Protein AF-V2XQ24-F1 (afdb_monomer_lite)

Sequence (365 aa):
MKKTIRLRRRIQVLLPAVTLMFASIQITPVNAGTRTDRYSTEKSGLKCLIADQATEYVELKDGKIDKAYLYRAIYPRLIMDGKSIDDVRLADDFDEDGLTLAEEYEYDTNPFSKDSDEDGLSDRDEVSSYKTSPIKWDTDEDEMGDGTEIKSGLNPLNKDTDGNGITDNLEKITQILTFEEGYSDQLKDVDNLPIVKLRGVGDFSEKLSIEKITYDATILSINSLVGTAYDFICKDDSKFEQGELSFKIGGKLLKNNKLKDLVIAHFDKNGNILKLLKTAHNKTENTLTAKIRHFGIYMPVNSVKYLRSIFPEYKSIVIKKRKAGALSSLNQIWAKDVHTVIDLTKTLGTVLILPIIVVKIGTAH

Radius of gyration: 32.74 Å; chains: 1; bounding box: 85×64×104 Å

Organism: NCBI:txid592026

pLDDT: mean 71.8, std 26.7, range [22.88, 98.12]

Structure (mmCIF, N/CA/C/O backbone):
data_AF-V2XQ24-F1
#
_entry.id   AF-V2XQ24-F1
#
loop_
_atom_site.group_PDB
_atom_site.id
_atom_site.type_symbol
_atom_site.label_atom_id
_atom_site.label_alt_id
_atom_site.label_comp_id
_atom_site.label_asym_id
_atom_site.label_entity_id
_atom_site.label_seq_id
_atom_site.pdbx_PDB_ins_code
_atom_site.Cartn_x
_atom_site.Cartn_y
_atom_site.Cartn_z
_atom_site.occupancy
_atom_site.B_iso_or_equiv
_atom_site.auth_seq_id
_atom_site.auth_comp_id
_atom_site.auth_asym_id
_atom_site.auth_atom_id
_atom_site.pdbx_PDB_model_num
ATOM 1 N N . MET A 1 1 ? -53.326 10.491 -27.823 1.00 33.41 1 MET A N 1
ATOM 2 C CA . MET A 1 1 ? -52.955 11.055 -29.148 1.00 33.41 1 MET A CA 1
ATOM 3 C C . MET A 1 1 ? -52.652 12.549 -29.017 1.00 33.41 1 MET A C 1
ATOM 5 O O . MET A 1 1 ? -53.177 13.183 -28.118 1.00 33.41 1 MET A O 1
ATOM 9 N N . LYS A 1 2 ? -51.790 13.065 -29.904 1.00 35.34 2 LYS A N 1
ATOM 10 C CA . LYS A 1 2 ? -51.201 14.422 -30.006 1.00 35.34 2 LYS A CA 1
ATOM 11 C C . LYS A 1 2 ? -52.087 15.640 -29.648 1.00 35.34 2 LYS A C 1
ATOM 13 O O . LYS A 1 2 ? -53.213 15.725 -30.130 1.00 35.34 2 LYS A O 1
ATOM 18 N N . LYS A 1 3 ? -51.467 16.634 -28.982 1.00 28.84 3 LYS A N 1
ATOM 19 C CA . LYS A 1 3 ? -51.499 18.114 -29.202 1.00 28.84 3 LYS A CA 1
ATOM 20 C C . LYS A 1 3 ? -50.728 18.754 -28.027 1.00 28.84 3 LYS A C 1
ATOM 22 O O . LYS A 1 3 ? -51.212 18.706 -26.910 1.00 28.84 3 LYS A O 1
ATOM 27 N N . THR A 1 4 ? -49.469 19.186 -28.122 1.00 31.50 4 THR A N 1
ATOM 28 C CA . THR A 1 4 ? -48.870 20.224 -28.989 1.00 31.50 4 THR A CA 1
ATOM 29 C C . THR A 1 4 ? -49.511 21.605 -28.812 1.00 31.50 4 THR A C 1
ATOM 31 O O . THR A 1 4 ? -50.501 21.914 -29.469 1.00 31.50 4 THR A O 1
ATOM 34 N N . ILE A 1 5 ? -48.877 22.457 -28.000 1.00 29.88 5 ILE A N 1
ATOM 35 C CA . ILE A 1 5 ? -49.001 23.924 -28.046 1.00 29.88 5 ILE A CA 1
ATOM 36 C C . ILE A 1 5 ? -47.590 24.505 -28.246 1.00 29.88 5 ILE A C 1
ATOM 38 O O . ILE A 1 5 ? -46.598 23.910 -27.829 1.00 29.88 5 ILE A O 1
ATOM 42 N N . ARG A 1 6 ? -47.499 25.615 -28.985 1.00 28.91 6 ARG A N 1
ATOM 43 C CA . ARG A 1 6 ? -46.279 26.166 -29.599 1.00 28.91 6 ARG A CA 1
ATOM 44 C C . ARG A 1 6 ? -46.118 27.654 -29.244 1.00 28.91 6 ARG A C 1
ATOM 46 O O . ARG A 1 6 ? -47.113 28.364 -29.225 1.00 28.91 6 ARG A O 1
ATOM 53 N N . LEU A 1 7 ? -44.858 28.109 -29.188 1.00 27.77 7 LEU A N 1
ATOM 54 C CA . LEU A 1 7 ? -44.371 29.492 -29.405 1.00 27.77 7 LEU A CA 1
ATOM 55 C C . LEU A 1 7 ? -44.850 30.634 -28.472 1.00 27.77 7 LEU A C 1
ATOM 57 O O . LEU A 1 7 ? -46.006 31.038 -28.521 1.00 27.77 7 LEU A O 1
ATOM 61 N N . ARG A 1 8 ? -43.893 31.360 -27.864 1.00 28.84 8 ARG A N 1
ATOM 62 C CA . ARG A 1 8 ? -43.303 32.676 -28.272 1.00 28.84 8 ARG A CA 1
ATOM 63 C C . ARG A 1 8 ? -42.419 33.198 -27.108 1.00 28.84 8 ARG A C 1
ATOM 65 O O . ARG A 1 8 ? -42.692 32.824 -25.983 1.00 28.84 8 ARG A O 1
ATOM 72 N N . ARG A 1 9 ? -41.443 34.114 -27.198 1.00 30.62 9 ARG A N 1
ATOM 73 C CA . ARG A 1 9 ? -40.550 34.751 -28.205 1.00 30.62 9 ARG A CA 1
ATOM 74 C C . ARG A 1 9 ? -39.876 35.949 -27.474 1.00 30.62 9 ARG A C 1
ATOM 76 O O . ARG A 1 9 ? -40.507 36.470 -26.560 1.00 30.62 9 ARG A O 1
ATOM 83 N N . ARG A 1 10 ? -38.730 36.456 -27.990 1.00 30.58 10 ARG A N 1
ATOM 84 C CA . ARG A 1 10 ? -37.800 37.502 -27.444 1.00 30.58 10 ARG A CA 1
ATOM 85 C C . ARG A 1 10 ? -36.786 36.954 -26.396 1.00 30.58 10 ARG A C 1
ATOM 87 O O . ARG A 1 10 ? -37.020 35.866 -25.894 1.00 30.58 10 ARG A O 1
ATOM 94 N N . ILE A 1 11 ? -35.643 37.605 -26.083 1.00 27.73 11 ILE A N 1
ATOM 95 C CA . ILE A 1 11 ? -35.162 38.941 -26.527 1.00 27.73 11 ILE A CA 1
ATOM 96 C C . ILE A 1 11 ? -33.758 39.004 -27.206 1.00 27.73 11 ILE A C 1
ATOM 98 O O . ILE A 1 11 ? -33.713 38.851 -28.424 1.00 27.73 11 ILE A O 1
ATOM 102 N N . GLN A 1 12 ? -32.672 39.315 -26.480 1.00 28.42 12 GLN A N 1
ATOM 103 C CA . GLN A 1 12 ? -31.324 39.809 -26.885 1.00 28.42 12 GLN A CA 1
ATOM 104 C C . GLN A 1 12 ? -30.315 39.465 -25.737 1.00 28.42 12 GLN A C 1
ATOM 106 O O . GLN A 1 12 ? -30.787 39.172 -24.642 1.00 28.42 12 GLN A O 1
ATOM 111 N N . VAL A 1 13 ? -28.972 39.435 -25.863 1.00 28.22 13 VAL A N 1
ATOM 112 C CA . VAL A 1 13 ? -28.021 40.536 -26.187 1.00 28.22 13 VAL A CA 1
ATOM 113 C C . VAL A 1 13 ? -26.592 39.993 -26.501 1.00 28.22 13 VAL A C 1
ATOM 115 O O . VAL A 1 13 ? -26.148 39.065 -25.842 1.00 28.22 13 VAL A O 1
ATOM 118 N N . LEU A 1 14 ? -25.906 40.626 -27.474 1.00 26.86 14 LEU A N 1
ATOM 119 C CA . LEU A 1 14 ? -24.456 40.676 -27.829 1.00 26.86 14 LEU A CA 1
ATOM 120 C C . LEU A 1 14 ? -23.499 39.456 -27.669 1.00 26.86 14 LEU A C 1
ATOM 122 O O . LEU A 1 14 ? -23.144 39.060 -26.565 1.00 26.86 14 LEU A O 1
ATOM 126 N N . LEU A 1 15 ? -22.849 39.097 -28.790 1.00 27.09 15 LEU A N 1
ATOM 127 C CA . LEU A 1 15 ? -21.400 38.816 -28.880 1.00 27.09 15 LEU A CA 1
ATOM 128 C C . LEU A 1 15 ? -20.800 39.649 -30.040 1.00 27.09 15 LEU A C 1
ATOM 130 O O . LEU A 1 15 ? -21.491 39.827 -31.048 1.00 27.09 15 LEU A O 1
ATOM 134 N N . PRO A 1 16 ? -19.551 40.147 -29.947 1.00 32.53 16 PRO A N 1
ATOM 135 C CA . PRO A 1 16 ? -18.855 40.780 -31.066 1.00 32.53 16 PRO A CA 1
ATOM 136 C C . PRO A 1 16 ? -18.162 39.744 -31.967 1.00 32.53 16 PRO A C 1
ATOM 138 O O . PRO A 1 16 ? -17.664 38.724 -31.495 1.00 32.53 16 PRO A O 1
ATOM 141 N N . ALA A 1 17 ? -18.096 40.032 -33.266 1.00 30.69 17 ALA A N 1
ATOM 142 C CA . ALA A 1 17 ? -17.346 39.243 -34.240 1.00 30.69 17 ALA A CA 1
ATOM 143 C C . ALA A 1 17 ? -15.936 39.816 -34.453 1.00 30.69 17 ALA A C 1
ATOM 145 O O . ALA A 1 17 ? -15.768 41.035 -34.480 1.00 30.69 17 ALA A O 1
ATOM 146 N N . VAL A 1 18 ? -14.952 38.946 -34.707 1.00 27.53 18 VAL A N 1
ATOM 147 C CA . VAL A 1 18 ? -13.692 39.313 -35.372 1.00 27.53 18 VAL A CA 1
ATOM 148 C C . VAL A 1 18 ? -13.414 38.299 -36.480 1.00 27.53 18 VAL A C 1
ATOM 150 O O . VAL A 1 18 ? -13.511 37.089 -36.282 1.00 27.53 18 VAL A O 1
ATOM 153 N N . THR A 1 19 ? -13.130 38.817 -37.669 1.00 28.84 19 THR A N 1
ATOM 154 C CA . THR A 1 19 ? -13.053 38.075 -38.930 1.00 28.84 19 THR A CA 1
ATOM 155 C C . THR A 1 19 ? -11.681 37.424 -39.118 1.00 28.84 19 THR A C 1
ATOM 157 O O . THR A 1 19 ? -10.670 38.123 -39.097 1.00 28.84 19 THR A O 1
ATOM 160 N N . LEU A 1 20 ? -11.629 36.117 -39.396 1.00 28.12 20 LEU A N 1
ATOM 161 C CA . LEU A 1 20 ? -10.420 35.469 -39.919 1.00 28.12 20 LEU A CA 1
ATOM 162 C C . LEU A 1 20 ? -10.338 35.658 -41.441 1.00 28.12 20 LEU A C 1
ATOM 164 O O . LEU A 1 20 ? -11.182 35.148 -42.178 1.00 28.12 20 LEU A O 1
ATOM 168 N N . MET A 1 21 ? -9.304 36.357 -41.916 1.00 28.97 21 MET A N 1
ATOM 169 C CA . MET A 1 21 ? -8.887 36.274 -43.318 1.00 28.97 21 MET A CA 1
ATOM 170 C C . MET A 1 21 ? -7.984 35.054 -43.513 1.00 28.97 21 MET A C 1
ATOM 172 O O . MET A 1 21 ? -6.980 34.908 -42.819 1.00 28.97 21 MET A O 1
ATOM 176 N N . PHE A 1 22 ? -8.298 34.223 -44.505 1.00 28.06 22 PHE A N 1
ATOM 177 C CA . PHE A 1 22 ? -7.354 33.243 -45.034 1.00 28.06 22 PHE A CA 1
ATOM 178 C C . PHE A 1 22 ? -6.430 33.932 -46.044 1.00 28.06 22 PHE A C 1
ATOM 180 O O . PHE A 1 22 ? -6.897 34.427 -47.068 1.00 28.06 22 PHE A O 1
ATOM 187 N N . ALA A 1 23 ? -5.126 33.939 -45.768 1.00 28.33 23 ALA A N 1
ATOM 188 C CA . ALA A 1 23 ? -4.100 34.328 -46.729 1.00 28.33 23 ALA A CA 1
ATOM 189 C C . ALA A 1 23 ? -3.403 33.067 -47.258 1.00 28.33 23 ALA A C 1
ATOM 191 O O . ALA A 1 23 ? -2.691 32.384 -46.523 1.00 28.33 23 ALA A O 1
ATOM 192 N N . SER A 1 24 ? -3.622 32.750 -48.533 1.00 30.62 24 SER A N 1
ATOM 193 C CA . SER A 1 24 ? -2.950 31.643 -49.216 1.00 30.62 24 SER A CA 1
ATOM 194 C C . SER A 1 24 ? -1.477 31.982 -49.450 1.00 30.62 24 SER A C 1
ATOM 196 O O . SER A 1 24 ? -1.176 32.946 -50.152 1.00 30.62 24 SER A O 1
ATOM 198 N N . ILE A 1 25 ? -0.559 31.178 -48.912 1.00 28.88 25 ILE A N 1
ATOM 199 C CA . ILE A 1 25 ? 0.881 31.311 -49.170 1.00 28.88 25 ILE A CA 1
ATOM 200 C C . ILE A 1 25 ? 1.275 30.303 -50.252 1.00 28.88 25 ILE A C 1
ATOM 202 O O . ILE A 1 25 ? 1.184 29.094 -50.045 1.00 28.88 25 ILE A O 1
ATOM 206 N N . GLN A 1 26 ? 1.717 30.799 -51.410 1.00 28.19 26 GLN A N 1
ATOM 207 C CA . GLN A 1 26 ? 2.434 29.980 -52.386 1.00 28.19 26 GLN A CA 1
ATOM 208 C C . GLN A 1 26 ? 3.902 29.862 -51.971 1.00 28.19 26 GLN A C 1
ATOM 210 O O . GLN A 1 26 ? 4.532 30.859 -51.624 1.00 28.19 26 GLN A O 1
ATOM 215 N N . ILE A 1 27 ? 4.443 28.647 -52.032 1.00 29.22 27 ILE A N 1
ATOM 216 C CA . ILE A 1 27 ? 5.855 28.369 -51.765 1.00 29.22 27 ILE A CA 1
ATOM 217 C C . ILE A 1 27 ? 6.600 28.362 -53.102 1.00 29.22 27 ILE A C 1
ATOM 219 O O . ILE A 1 27 ? 6.272 27.575 -53.989 1.00 29.22 27 ILE A O 1
ATOM 223 N N . THR A 1 28 ? 7.624 29.203 -53.232 1.00 27.47 28 THR A N 1
ATOM 224 C CA . THR A 1 28 ? 8.658 29.078 -54.268 1.00 27.47 28 THR A CA 1
ATOM 225 C C . THR A 1 28 ? 9.963 28.593 -53.626 1.00 27.47 28 THR A C 1
ATOM 227 O O . THR A 1 28 ? 10.294 29.027 -52.522 1.00 27.47 28 THR A O 1
ATOM 230 N N . PRO A 1 29 ? 10.719 27.686 -54.271 1.00 28.77 29 PRO A N 1
ATOM 231 C CA . PRO A 1 29 ? 11.995 27.223 -53.741 1.00 28.77 29 PRO A CA 1
ATOM 232 C C . PRO A 1 29 ? 13.095 28.261 -54.002 1.00 28.77 29 PRO A C 1
ATOM 234 O O . PRO A 1 29 ? 13.168 28.838 -55.089 1.00 28.77 29 PRO A O 1
ATOM 237 N N . VAL A 1 30 ? 13.983 28.464 -53.027 1.00 28.80 30 VAL A N 1
ATOM 238 C CA . VAL A 1 30 ? 15.192 29.290 -53.175 1.00 28.80 30 VAL A CA 1
ATOM 239 C C . VAL A 1 30 ? 16.427 28.410 -52.986 1.00 28.80 30 VAL A C 1
ATOM 241 O O . VAL A 1 30 ? 16.486 27.590 -52.074 1.00 28.80 30 VAL A O 1
ATOM 244 N N . ASN A 1 31 ? 17.389 28.563 -53.898 1.00 28.66 31 ASN A N 1
ATOM 245 C CA . ASN A 1 31 ? 18.586 27.729 -54.012 1.00 28.66 31 ASN A CA 1
ATOM 246 C C . ASN A 1 31 ? 19.615 27.949 -52.888 1.00 28.66 31 ASN A C 1
ATOM 248 O O . ASN A 1 31 ? 19.638 28.981 -52.220 1.00 28.66 31 ASN A O 1
ATOM 252 N N . ALA A 1 32 ? 20.517 26.973 -52.750 1.00 37.91 32 ALA A N 1
ATOM 253 C CA . ALA A 1 32 ? 21.618 26.958 -51.789 1.00 37.91 32 ALA A CA 1
ATOM 254 C C . ALA A 1 32 ? 22.632 28.112 -51.959 1.00 37.91 32 ALA A C 1
ATOM 256 O O . ALA A 1 32 ? 22.964 28.499 -53.081 1.00 37.91 32 ALA A O 1
ATOM 257 N N . GLY A 1 33 ? 23.204 28.587 -50.841 1.00 25.38 33 GLY A N 1
ATOM 258 C CA . GLY A 1 33 ? 24.292 29.575 -50.846 1.00 25.38 33 GLY A CA 1
ATOM 259 C C . GLY A 1 33 ? 24.849 29.964 -49.463 1.00 25.38 33 GLY A C 1
ATOM 260 O O . GLY A 1 33 ? 24.256 30.765 -48.756 1.00 25.38 33 GLY A O 1
ATOM 261 N N . THR A 1 34 ? 26.032 29.433 -49.129 1.00 27.55 34 THR A N 1
ATOM 262 C CA . THR A 1 34 ? 27.092 30.021 -48.265 1.00 27.55 34 THR A CA 1
ATOM 263 C C . THR A 1 34 ? 26.763 30.687 -46.907 1.00 27.55 34 THR A C 1
ATOM 265 O O . THR A 1 34 ? 26.443 31.869 -46.835 1.00 27.55 34 THR A O 1
ATOM 268 N N . ARG A 1 35 ? 27.076 29.953 -45.825 1.00 32.62 35 ARG A N 1
ATOM 269 C CA . ARG A 1 35 ? 27.825 30.349 -44.599 1.00 32.62 35 ARG A CA 1
ATOM 270 C C . ARG A 1 35 ? 27.947 31.850 -44.238 1.00 32.62 35 ARG A C 1
ATOM 272 O O . ARG A 1 35 ? 28.678 32.586 -44.893 1.00 32.62 35 ARG A O 1
ATOM 279 N N . THR A 1 36 ? 27.450 32.236 -43.057 1.00 25.06 36 THR A N 1
ATOM 280 C CA . THR A 1 36 ? 28.181 33.066 -42.061 1.00 25.06 36 THR A CA 1
ATOM 281 C C . THR A 1 36 ? 27.463 33.062 -40.710 1.00 25.06 36 THR A C 1
ATOM 283 O O . THR A 1 36 ? 26.236 33.076 -40.658 1.00 25.06 36 THR A O 1
ATOM 286 N N . ASP A 1 37 ? 28.228 33.058 -39.618 1.00 34.84 37 ASP A N 1
ATOM 287 C CA . ASP A 1 37 ? 27.707 33.037 -38.250 1.00 34.84 37 ASP A CA 1
ATOM 288 C C . ASP A 1 37 ? 26.970 34.329 -37.864 1.00 34.84 37 ASP A C 1
ATOM 290 O O . ASP A 1 37 ? 27.402 35.439 -38.196 1.00 34.84 37 ASP A O 1
ATOM 294 N N . ARG A 1 38 ? 25.905 34.194 -37.064 1.00 25.22 38 ARG A N 1
ATOM 295 C CA . ARG A 1 38 ? 25.471 35.246 -36.135 1.00 25.22 38 ARG A CA 1
ATOM 296 C C . ARG A 1 38 ? 24.582 34.680 -35.027 1.00 25.22 38 ARG A C 1
ATOM 298 O O . ARG A 1 38 ? 23.448 34.285 -35.276 1.00 25.22 38 ARG A O 1
ATOM 305 N N . TYR A 1 39 ? 25.082 34.712 -33.793 1.00 31.05 39 TYR A N 1
ATOM 306 C CA . TYR A 1 39 ? 24.234 34.597 -32.609 1.00 31.05 39 TYR A CA 1
ATOM 307 C C . TYR A 1 39 ? 23.254 35.779 -32.578 1.00 31.05 39 TYR A C 1
ATOM 309 O O . TYR A 1 39 ? 23.673 36.934 -32.662 1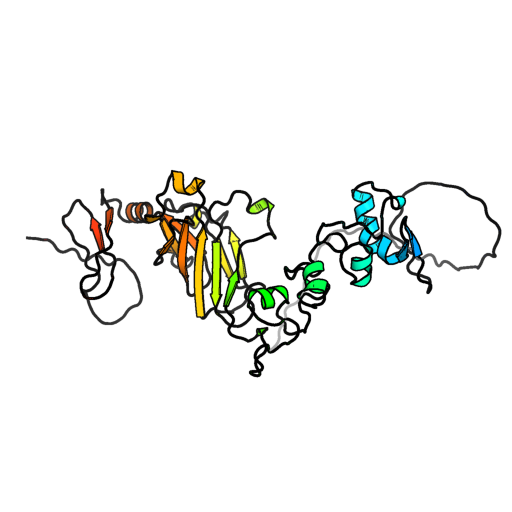.00 31.05 39 TYR A O 1
ATOM 317 N N . SER A 1 40 ? 21.961 35.492 -32.434 1.00 25.56 40 SER A N 1
ATOM 318 C CA . SER A 1 40 ? 20.936 36.480 -32.094 1.00 25.56 40 SER A CA 1
ATOM 319 C C . SER A 1 40 ? 19.864 35.812 -31.245 1.00 25.56 40 SER A C 1
ATOM 321 O O . SER A 1 40 ? 19.249 34.830 -31.652 1.00 25.56 40 SER A O 1
ATOM 323 N N . THR A 1 41 ? 19.660 36.349 -30.052 1.00 30.80 41 THR A N 1
ATOM 324 C CA . THR A 1 41 ? 18.664 35.915 -29.073 1.00 30.80 41 THR A CA 1
ATOM 325 C C . THR A 1 41 ? 17.236 36.250 -29.516 1.00 30.80 41 THR A C 1
ATOM 327 O O . THR A 1 41 ? 17.021 37.329 -30.059 1.00 30.80 41 THR A O 1
ATOM 330 N N 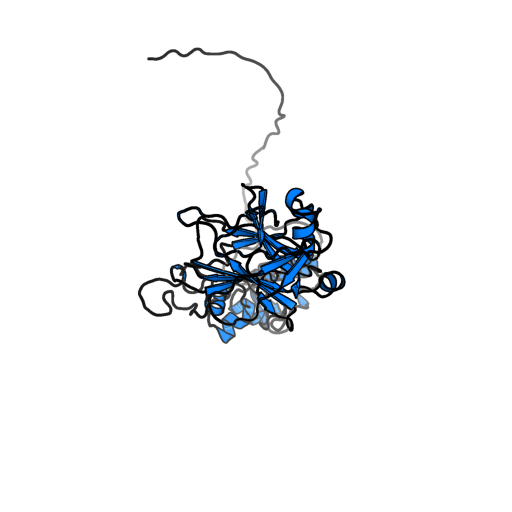. GLU A 1 42 ? 16.268 35.371 -29.217 1.00 28.56 42 GLU A N 1
ATOM 331 C CA . GLU A 1 42 ? 15.074 35.635 -28.374 1.00 28.56 42 GLU A CA 1
ATOM 332 C C . GLU A 1 42 ? 13.840 34.760 -28.711 1.00 28.56 42 GLU A C 1
ATOM 334 O O . GLU A 1 42 ? 13.284 34.789 -29.804 1.00 28.56 42 GLU A O 1
ATOM 339 N N . LYS A 1 43 ? 13.371 34.030 -27.688 1.00 34.09 43 LYS A N 1
ATOM 340 C CA . LYS A 1 43 ? 11.970 33.664 -27.375 1.00 34.09 43 LYS A CA 1
ATOM 341 C C . LYS A 1 43 ? 10.953 33.486 -28.525 1.00 34.09 43 LYS A C 1
ATOM 343 O O . LYS A 1 43 ? 10.040 34.287 -28.701 1.00 34.09 43 LYS A O 1
ATOM 348 N N . SER A 1 44 ? 10.953 32.301 -29.124 1.00 30.56 44 SER A N 1
ATOM 349 C CA . SER A 1 44 ? 9.753 31.458 -29.319 1.00 30.56 44 SER A CA 1
ATOM 350 C C . SER A 1 44 ? 10.256 30.044 -29.649 1.00 30.56 44 SER A C 1
ATOM 352 O O . SER A 1 44 ? 11.256 29.898 -30.331 1.00 30.56 44 SER A O 1
ATOM 354 N N . GLY A 1 45 ? 9.726 28.941 -29.137 1.00 27.80 45 GLY A N 1
ATOM 355 C CA . GLY A 1 45 ? 8.341 28.670 -28.789 1.00 27.80 45 GLY A CA 1
ATOM 356 C C . GLY A 1 45 ? 7.932 27.365 -29.473 1.00 27.80 45 GLY A C 1
ATOM 357 O O . GLY A 1 45 ? 7.133 27.393 -30.402 1.00 27.80 45 GLY A O 1
ATOM 358 N N . LEU A 1 46 ? 8.508 26.242 -29.021 1.00 34.06 46 LEU A N 1
ATOM 359 C CA . LEU A 1 46 ? 7.921 24.896 -29.134 1.00 34.06 46 LEU A CA 1
ATOM 360 C C . LEU A 1 46 ? 7.489 24.432 -30.545 1.00 34.06 46 LEU A C 1
ATOM 362 O O . LEU A 1 46 ? 6.504 23.708 -30.686 1.00 34.06 46 LEU A O 1
ATOM 366 N N . LYS A 1 47 ? 8.216 24.820 -31.605 1.00 32.41 47 LYS A N 1
ATOM 367 C CA . LYS A 1 47 ? 7.871 24.423 -32.978 1.00 32.41 47 LYS A CA 1
ATOM 368 C C . LYS A 1 47 ? 9.031 23.826 -33.776 1.00 32.41 47 LYS A C 1
ATOM 370 O O . LYS A 1 47 ? 9.897 24.541 -34.260 1.00 32.41 47 LYS A O 1
ATOM 375 N N . CYS A 1 48 ? 8.882 22.523 -34.019 1.00 33.16 48 CYS A N 1
ATOM 376 C CA . CYS A 1 48 ? 9.415 21.768 -35.152 1.00 33.16 48 CYS A CA 1
ATOM 377 C C . CYS A 1 48 ? 10.935 21.542 -35.214 1.00 33.16 48 CYS A C 1
ATOM 379 O O . CYS A 1 48 ? 11.653 22.314 -35.837 1.00 33.16 48 CYS A O 1
ATOM 381 N N . LEU A 1 49 ? 11.361 20.369 -34.732 1.00 38.31 49 LEU A N 1
ATOM 382 C CA . LEU A 1 49 ? 12.348 19.513 -35.411 1.00 38.31 49 LEU A CA 1
ATOM 383 C C . LEU A 1 49 ? 12.030 18.021 -35.144 1.00 38.31 49 LEU A C 1
ATOM 385 O O . LEU A 1 49 ? 12.859 17.258 -34.670 1.00 38.31 49 LEU A O 1
ATOM 389 N N . ILE A 1 50 ? 10.797 17.603 -35.461 1.00 43.00 50 ILE A N 1
ATOM 390 C CA . ILE A 1 50 ? 10.483 16.191 -35.756 1.00 43.00 50 ILE A CA 1
ATOM 391 C C . ILE A 1 50 ? 10.321 16.105 -37.275 1.00 43.00 50 ILE A C 1
ATOM 393 O O . ILE A 1 50 ? 9.199 16.164 -37.777 1.00 43.00 50 ILE A O 1
ATOM 397 N N . ALA A 1 51 ? 11.445 16.098 -37.999 1.00 37.78 51 ALA A N 1
ATOM 398 C CA . ALA A 1 51 ? 11.502 15.880 -39.448 1.00 37.78 51 ALA A CA 1
ATOM 399 C C . ALA A 1 51 ? 12.953 15.748 -39.962 1.00 37.78 51 ALA A C 1
ATOM 401 O O . ALA A 1 51 ? 13.433 16.646 -40.647 1.00 37.78 51 ALA A O 1
ATOM 402 N N . ASP A 1 52 ? 13.625 14.627 -39.684 1.00 39.31 52 ASP A N 1
ATOM 403 C CA . ASP A 1 52 ? 14.324 13.874 -40.742 1.00 39.31 52 ASP A CA 1
ATOM 404 C C . ASP A 1 52 ? 14.542 12.411 -40.307 1.00 39.31 52 ASP A C 1
ATOM 406 O O . ASP A 1 52 ? 14.544 12.115 -39.113 1.00 39.31 52 ASP A O 1
ATOM 410 N N . GLN A 1 53 ? 14.699 11.478 -41.252 1.00 42.75 53 GLN A N 1
ATOM 411 C CA . GLN A 1 53 ? 14.872 10.040 -40.966 1.00 42.75 53 GLN A CA 1
ATOM 412 C C . GLN A 1 53 ? 16.335 9.638 -40.711 1.00 42.75 53 GLN A C 1
ATOM 414 O O . GLN A 1 53 ? 16.792 8.577 -41.138 1.00 42.75 53 GLN A O 1
ATOM 419 N N . ALA A 1 54 ? 17.067 10.483 -39.990 1.00 48.84 54 ALA A N 1
ATOM 420 C CA . ALA A 1 54 ? 18.374 10.164 -39.438 1.00 48.84 54 ALA A CA 1
ATOM 421 C C . ALA A 1 54 ? 18.354 10.490 -37.945 1.00 48.84 54 ALA A C 1
ATOM 423 O O . ALA A 1 54 ? 18.070 11.624 -37.567 1.00 48.84 54 ALA A O 1
ATOM 424 N N . THR A 1 55 ? 18.658 9.498 -37.108 1.00 59.47 55 THR A N 1
ATOM 425 C CA . THR A 1 55 ? 18.857 9.677 -35.667 1.00 59.47 55 THR A CA 1
ATOM 426 C C . THR A 1 55 ? 20.015 10.656 -35.466 1.00 59.47 55 THR A C 1
ATOM 428 O O . THR A 1 55 ? 21.179 10.306 -35.671 1.00 59.47 55 THR A O 1
ATOM 431 N N . GLU A 1 56 ? 19.711 11.919 -35.166 1.00 80.06 56 GLU A N 1
ATOM 432 C CA . GLU A 1 56 ? 20.736 12.905 -34.834 1.00 80.06 56 GLU A CA 1
ATOM 433 C C . GLU A 1 56 ? 21.232 12.625 -33.415 1.00 80.06 56 GLU A C 1
ATOM 435 O O . GLU A 1 56 ? 20.437 12.498 -32.491 1.00 80.06 56 GLU A O 1
ATOM 440 N N . TYR A 1 57 ? 22.547 12.564 -33.226 1.00 77.44 57 TYR A N 1
ATOM 441 C CA . TYR A 1 57 ? 23.151 12.320 -31.917 1.00 77.44 57 TYR A CA 1
ATOM 442 C C . TYR A 1 57 ? 23.778 13.592 -31.354 1.00 77.44 57 TYR A C 1
ATOM 444 O O . TYR A 1 57 ? 24.351 14.393 -32.097 1.00 77.44 57 TYR A O 1
ATOM 452 N N . VAL A 1 58 ? 23.734 13.738 -30.032 1.00 76.00 58 VAL A N 1
ATOM 453 C CA . VAL A 1 58 ? 24.530 14.726 -29.295 1.00 76.00 58 VAL A CA 1
ATOM 454 C C . VAL A 1 58 ? 25.741 14.019 -28.691 1.00 76.00 58 VAL A C 1
ATOM 456 O O . VAL A 1 58 ? 25.602 12.963 -28.075 1.00 76.00 58 VAL A O 1
ATOM 459 N N . GLU A 1 59 ? 26.933 14.583 -28.894 1.00 76.75 59 GLU A N 1
ATOM 460 C CA . GLU A 1 59 ? 28.154 14.137 -28.215 1.00 76.75 59 GLU A CA 1
ATOM 461 C C . GLU A 1 59 ? 28.190 14.729 -26.801 1.00 76.75 59 GLU A C 1
ATOM 463 O O . GLU A 1 59 ? 28.261 15.946 -26.632 1.00 76.75 59 GLU A O 1
ATOM 468 N N . LEU A 1 60 ? 2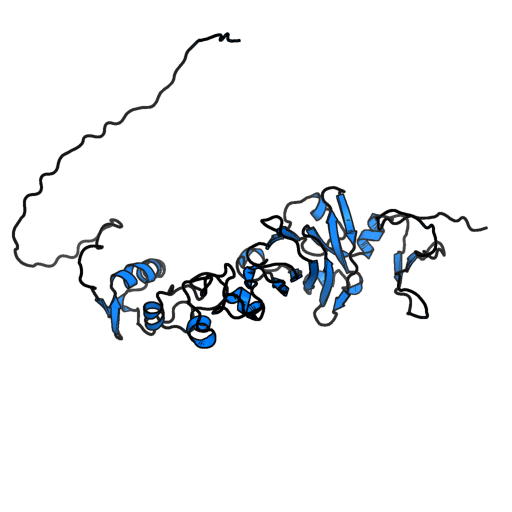8.128 13.852 -25.799 1.00 72.88 60 LEU A N 1
ATOM 469 C CA . LEU A 1 60 ? 28.359 14.163 -24.389 1.00 72.88 60 LEU A CA 1
ATOM 470 C C . LEU A 1 60 ? 29.824 13.861 -24.025 1.00 72.88 60 LEU A C 1
ATOM 472 O O . LEU A 1 60 ? 30.590 13.335 -24.837 1.00 72.88 60 LEU A O 1
ATOM 476 N N . LYS A 1 61 ? 30.237 14.189 -22.794 1.00 66.69 61 LYS A N 1
ATOM 477 C CA . LYS A 1 61 ? 31.634 14.044 -22.326 1.00 66.69 61 LYS A CA 1
ATOM 478 C C . LYS A 1 61 ? 32.175 12.603 -22.382 1.00 66.69 61 LYS A C 1
ATOM 480 O O . LYS A 1 61 ? 33.391 12.419 -22.389 1.00 66.69 61 LYS A O 1
ATOM 485 N N . ASP A 1 62 ? 31.292 11.610 -22.406 1.00 79.56 62 ASP A N 1
ATOM 486 C CA . ASP A 1 62 ? 31.571 10.179 -22.267 1.00 79.56 62 ASP A CA 1
ATOM 487 C C . ASP A 1 62 ? 30.862 9.283 -23.307 1.00 79.56 62 ASP A C 1
ATOM 489 O O . ASP A 1 62 ? 31.100 8.076 -23.332 1.00 79.56 62 ASP A O 1
ATOM 493 N N . GLY A 1 63 ? 30.072 9.844 -24.230 1.00 77.81 63 GLY A N 1
ATOM 494 C CA . GLY A 1 63 ? 29.489 9.078 -25.335 1.00 77.81 63 GLY A CA 1
ATOM 495 C C . GLY A 1 63 ? 28.495 9.857 -26.194 1.00 77.81 63 GLY A C 1
ATOM 496 O O . GLY A 1 63 ? 28.600 11.073 -26.343 1.00 77.81 63 GLY A O 1
ATOM 497 N N . LYS A 1 64 ? 27.549 9.143 -26.813 1.00 80.31 64 LYS A N 1
ATOM 498 C CA . LYS A 1 64 ? 26.524 9.718 -27.694 1.00 80.31 64 LYS A CA 1
ATOM 499 C C . LYS A 1 64 ? 25.139 9.290 -27.248 1.00 80.31 64 LYS A C 1
ATOM 501 O O . LYS A 1 64 ? 24.928 8.109 -27.005 1.00 80.31 64 LYS A O 1
ATOM 506 N N . ILE A 1 65 ? 24.210 10.237 -27.231 1.00 81.44 65 ILE A N 1
ATOM 507 C CA . ILE A 1 65 ? 22.794 9.994 -26.948 1.00 81.44 65 ILE A CA 1
ATOM 508 C C . ILE A 1 65 ? 21.940 10.534 -28.093 1.00 81.44 65 ILE A C 1
ATOM 510 O O . ILE A 1 65 ? 22.348 11.481 -28.777 1.00 81.44 65 ILE A O 1
ATOM 514 N N . ASP A 1 66 ? 20.781 9.922 -28.335 1.00 84.75 66 ASP A N 1
ATOM 515 C CA . ASP A 1 66 ? 19.834 10.451 -29.313 1.00 84.75 66 ASP A CA 1
ATOM 516 C C . ASP A 1 66 ? 19.363 11.853 -28.900 1.00 84.75 66 ASP A C 1
ATOM 518 O O . ASP A 1 66 ? 19.022 12.135 -27.746 1.00 84.75 66 ASP A O 1
ATOM 522 N N . LYS A 1 67 ? 19.352 12.755 -29.878 1.00 80.94 67 LYS A N 1
ATOM 523 C CA . LYS A 1 67 ? 18.993 14.154 -29.686 1.00 80.94 67 LYS A CA 1
ATOM 524 C C . LYS A 1 67 ? 17.519 14.303 -29.315 1.00 80.94 67 LYS A C 1
ATOM 526 O O . LYS A 1 67 ? 17.203 15.170 -28.502 1.00 80.94 67 LYS A O 1
ATOM 531 N N . ALA A 1 68 ? 16.617 13.493 -29.874 1.00 80.44 68 ALA A N 1
ATOM 532 C CA . ALA A 1 68 ? 15.194 13.590 -29.557 1.00 80.44 68 ALA A CA 1
ATOM 533 C C . ALA A 1 68 ? 14.901 13.130 -28.118 1.00 80.44 68 ALA A C 1
ATOM 535 O O . ALA A 1 68 ? 14.156 13.818 -27.419 1.00 80.44 68 ALA A O 1
ATOM 536 N N . TYR A 1 69 ? 15.541 12.058 -27.639 1.00 82.81 69 TYR A N 1
ATOM 537 C CA . TYR A 1 69 ? 15.504 11.646 -26.234 1.00 82.81 69 TYR A CA 1
ATOM 538 C C . TYR A 1 69 ? 16.035 12.745 -25.311 1.00 82.81 69 TYR A C 1
ATOM 540 O O . TYR A 1 69 ? 15.330 13.173 -24.398 1.00 82.81 69 TYR A O 1
ATOM 548 N N . LEU A 1 70 ? 17.221 13.290 -25.603 1.00 80.88 70 LEU A N 1
ATOM 549 C CA . LEU A 1 70 ? 17.825 14.358 -24.804 1.00 80.88 70 LEU A CA 1
ATOM 550 C C . LEU A 1 70 ? 16.909 15.593 -24.692 1.00 80.88 70 LEU A C 1
ATOM 552 O O . LEU A 1 70 ? 16.780 16.166 -23.610 1.00 80.88 70 LEU A O 1
ATOM 556 N N . TYR A 1 71 ? 16.229 15.985 -25.777 1.00 78.06 71 TYR A N 1
ATOM 557 C CA . TYR A 1 71 ? 15.251 17.082 -25.753 1.00 78.06 71 TYR A CA 1
ATOM 558 C C . TYR A 1 71 ? 13.899 16.723 -25.114 1.00 78.06 71 TYR A C 1
ATOM 560 O O . TYR A 1 71 ? 13.225 17.634 -24.629 1.00 78.06 71 TYR A O 1
ATOM 568 N N . ARG A 1 72 ? 13.493 15.444 -25.109 1.00 81.94 72 ARG A N 1
ATOM 569 C CA . ARG A 1 72 ? 12.243 14.960 -24.493 1.00 81.94 72 ARG A CA 1
ATOM 570 C C . ARG A 1 72 ? 12.380 14.805 -22.980 1.00 81.94 72 ARG A C 1
ATOM 572 O O . ARG A 1 72 ? 11.578 15.380 -22.253 1.00 81.94 72 ARG A O 1
ATOM 579 N N . ALA A 1 73 ? 13.365 14.031 -22.535 1.00 80.12 73 ALA A N 1
ATOM 580 C CA . ALA A 1 73 ? 13.513 13.608 -21.147 1.00 80.12 73 ALA A CA 1
ATOM 581 C C . ALA A 1 73 ? 14.327 14.618 -20.319 1.00 80.12 73 ALA A C 1
ATOM 583 O O . ALA A 1 73 ? 13.865 15.110 -19.293 1.00 80.12 73 ALA A O 1
ATOM 584 N N . ILE A 1 74 ? 15.513 15.001 -20.803 1.00 83.44 74 ILE A N 1
ATOM 585 C CA . ILE A 1 74 ? 16.521 15.724 -20.007 1.00 83.44 74 ILE A CA 1
ATOM 586 C C . ILE A 1 74 ? 16.375 17.251 -20.080 1.00 83.44 74 ILE A C 1
ATOM 588 O O . ILE A 1 74 ? 16.332 17.948 -19.061 1.00 83.44 74 ILE A O 1
ATOM 592 N N . TYR A 1 75 ? 16.280 17.798 -21.292 1.00 79.75 75 TYR A N 1
ATOM 593 C CA . TYR A 1 75 ? 16.330 19.242 -21.539 1.00 79.75 75 TYR A CA 1
ATOM 594 C C . TYR A 1 75 ? 15.276 20.082 -20.782 1.00 79.75 75 TYR A C 1
ATOM 596 O O . TYR A 1 75 ? 15.632 21.170 -20.318 1.00 79.75 75 TYR A O 1
ATOM 604 N N . PRO A 1 76 ? 14.015 19.631 -20.586 1.00 79.19 76 PRO A N 1
ATOM 605 C CA . PRO A 1 76 ? 13.025 20.398 -19.828 1.00 79.19 76 PRO A CA 1
ATOM 606 C C . PRO A 1 76 ? 13.434 20.647 -18.370 1.00 79.19 76 PRO A C 1
ATOM 608 O O . PRO A 1 76 ? 13.139 21.715 -17.833 1.00 79.19 76 PRO A O 1
ATOM 611 N N . ARG A 1 77 ? 14.128 19.687 -17.741 1.00 79.62 77 ARG A N 1
ATOM 612 C CA . ARG A 1 77 ? 14.514 19.738 -16.322 1.00 79.62 77 ARG A CA 1
ATOM 613 C C . ARG A 1 77 ? 15.839 20.483 -16.124 1.00 79.62 77 ARG A C 1
ATOM 615 O O . ARG A 1 77 ? 15.924 21.321 -15.230 1.00 79.62 77 ARG A O 1
ATOM 622 N N . LEU A 1 78 ? 16.803 20.335 -17.044 1.00 77.81 78 LEU A N 1
ATOM 623 C CA . LEU A 1 78 ? 18.036 21.147 -17.058 1.00 77.81 78 LEU A CA 1
ATOM 624 C C . LEU A 1 78 ? 17.770 22.660 -17.086 1.00 77.81 78 LEU A C 1
ATOM 626 O O . LEU A 1 78 ? 18.459 23.414 -16.399 1.00 77.81 78 LEU A O 1
ATOM 630 N N . ILE A 1 79 ? 16.770 23.109 -17.859 1.00 73.81 79 ILE A N 1
ATOM 631 C CA . ILE A 1 79 ? 16.385 24.530 -17.927 1.00 73.81 79 ILE A CA 1
ATOM 632 C C . ILE A 1 79 ? 15.915 25.045 -16.560 1.00 73.81 79 ILE A C 1
ATOM 634 O O . ILE A 1 79 ? 16.228 26.181 -16.206 1.00 73.81 79 ILE A O 1
ATOM 638 N N . MET A 1 80 ? 15.171 24.231 -15.804 1.00 71.50 80 MET A N 1
ATOM 639 C CA . MET A 1 80 ? 14.665 24.607 -14.479 1.00 71.50 80 MET A CA 1
ATOM 640 C C . MET A 1 80 ? 15.798 24.693 -13.449 1.00 71.50 80 MET A C 1
ATOM 642 O O . MET A 1 80 ? 15.829 25.632 -12.656 1.00 71.50 80 MET A O 1
ATOM 646 N N . ASP A 1 81 ? 16.756 23.766 -13.520 1.00 77.38 81 ASP A N 1
ATOM 647 C CA . ASP A 1 81 ? 17.939 23.719 -12.651 1.00 77.38 81 ASP A CA 1
ATOM 648 C C . ASP A 1 81 ? 19.033 24.736 -13.038 1.00 77.38 81 ASP A C 1
ATOM 650 O O . ASP A 1 81 ? 19.989 24.940 -12.289 1.00 77.38 81 ASP A O 1
ATOM 654 N N . GLY A 1 82 ? 18.937 25.356 -14.220 1.00 75.50 82 GLY A N 1
ATOM 655 C CA . GLY A 1 82 ? 19.964 26.256 -14.757 1.00 75.50 82 GLY A CA 1
ATOM 656 C C . GLY A 1 82 ? 21.271 25.561 -15.171 1.00 75.50 82 GLY A C 1
ATOM 657 O O . GLY A 1 82 ? 22.303 26.227 -15.272 1.00 75.50 82 GLY A O 1
ATOM 658 N N . LYS A 1 83 ? 21.247 24.241 -15.398 1.00 76.50 83 LYS A N 1
ATOM 659 C CA . LYS A 1 83 ? 22.410 23.430 -15.809 1.00 76.50 83 LYS A CA 1
ATOM 660 C C . LYS A 1 83 ? 22.652 23.534 -17.322 1.00 76.50 83 LYS A C 1
ATOM 662 O O . LYS A 1 83 ? 21.698 23.609 -18.097 1.00 76.50 83 LYS A O 1
ATOM 667 N N . SER A 1 84 ? 23.918 23.505 -17.758 1.00 78.75 84 SER A N 1
ATOM 668 C CA . SER A 1 84 ? 24.240 23.384 -19.190 1.00 78.75 84 SER A CA 1
ATOM 669 C C . SER A 1 84 ? 24.069 21.944 -19.665 1.00 78.75 84 SER A C 1
ATOM 671 O O . SER A 1 84 ? 24.295 20.999 -18.912 1.00 78.75 84 SER A O 1
ATOM 673 N N . ILE A 1 85 ? 23.754 21.776 -20.951 1.00 74.25 85 ILE A N 1
ATOM 674 C CA . ILE A 1 85 ? 23.766 20.464 -21.606 1.00 74.25 85 ILE A CA 1
ATOM 675 C C . ILE A 1 85 ? 25.174 19.855 -21.627 1.00 74.25 85 ILE A C 1
ATOM 677 O O . ILE A 1 85 ? 25.324 18.643 -21.528 1.00 74.25 85 ILE A O 1
ATOM 681 N N . ASP A 1 86 ? 26.205 20.706 -21.672 1.00 75.56 86 ASP A N 1
ATOM 682 C CA . ASP A 1 86 ? 27.611 20.292 -21.690 1.00 75.56 86 ASP A CA 1
ATOM 683 C C . ASP A 1 86 ? 28.042 19.610 -20.386 1.00 75.56 86 ASP A C 1
ATOM 685 O O . ASP A 1 86 ? 29.101 18.983 -20.346 1.00 75.56 86 ASP A O 1
ATOM 689 N N . ASP A 1 87 ? 27.278 19.768 -19.300 1.00 79.50 87 ASP A N 1
ATOM 690 C CA . ASP A 1 87 ? 27.582 19.198 -17.987 1.00 79.50 87 ASP A CA 1
ATOM 691 C C . ASP A 1 87 ? 26.999 17.805 -17.762 1.00 79.50 87 ASP A C 1
ATOM 693 O O . ASP A 1 87 ? 27.520 17.103 -16.897 1.00 79.50 87 ASP A O 1
ATOM 697 N N . VAL A 1 88 ? 26.035 17.389 -18.590 1.00 83.06 88 VAL A N 1
ATOM 698 C CA . VAL A 1 88 ? 25.437 16.048 -18.560 1.00 83.06 88 VAL A CA 1
ATOM 699 C C . VAL A 1 88 ? 26.423 14.990 -19.049 1.00 83.06 88 VAL A C 1
ATOM 701 O O . VAL A 1 88 ? 27.184 15.196 -20.003 1.00 83.06 88 VAL A O 1
ATOM 704 N N . ARG A 1 89 ? 26.380 13.833 -18.396 1.00 87.25 89 ARG A N 1
ATOM 705 C CA . ARG A 1 89 ? 27.147 12.630 -18.710 1.00 87.25 89 ARG A CA 1
ATOM 706 C C . ARG A 1 89 ? 26.213 11.439 -18.847 1.00 87.25 89 ARG A C 1
ATOM 708 O O . ARG A 1 89 ? 25.180 11.372 -18.194 1.00 87.25 89 ARG A O 1
ATOM 715 N N . LEU A 1 90 ? 26.614 10.472 -19.660 1.00 86.88 90 LEU A N 1
ATOM 716 C CA . LEU A 1 90 ? 25.939 9.179 -19.754 1.00 86.88 90 LEU A CA 1
ATOM 717 C C . LEU A 1 90 ? 26.022 8.367 -18.456 1.00 86.88 90 LEU A C 1
ATOM 719 O O . LEU A 1 90 ? 25.166 7.525 -18.221 1.00 86.88 90 LEU A O 1
ATOM 723 N N . ALA A 1 91 ? 27.040 8.625 -17.632 1.00 90.25 91 ALA A N 1
ATOM 724 C CA . ALA A 1 91 ? 27.204 8.034 -16.306 1.00 90.25 91 ALA A CA 1
ATOM 725 C C . ALA A 1 91 ? 26.558 8.842 -15.156 1.00 90.25 91 ALA A C 1
ATOM 727 O O . ALA A 1 91 ? 26.842 8.542 -13.995 1.00 90.25 91 ALA A O 1
ATOM 728 N N . ASP A 1 92 ? 25.766 9.882 -15.445 1.00 91.12 92 ASP A N 1
ATOM 729 C CA . ASP A 1 92 ? 24.966 10.552 -14.412 1.00 91.12 92 ASP A CA 1
ATOM 730 C C . ASP A 1 92 ? 23.757 9.668 -14.045 1.00 91.12 92 ASP A C 1
ATOM 732 O O . ASP A 1 92 ? 23.162 9.041 -14.916 1.00 91.12 92 ASP A O 1
ATOM 736 N N . ASP A 1 93 ? 23.416 9.640 -12.759 1.00 94.06 93 ASP A N 1
ATOM 737 C CA . ASP A 1 93 ? 22.220 9.027 -12.163 1.00 94.06 93 ASP A CA 1
ATOM 738 C C . ASP A 1 9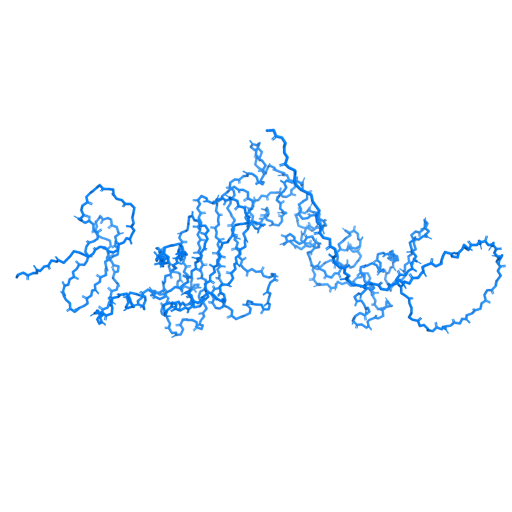3 ? 21.476 10.192 -11.486 1.00 94.06 93 ASP A C 1
ATOM 740 O O . ASP A 1 93 ? 22.067 10.930 -10.684 1.00 94.06 93 ASP A O 1
ATOM 744 N N . PHE A 1 94 ? 20.253 10.477 -11.937 1.00 91.69 94 PHE A N 1
ATOM 745 C CA . PHE A 1 94 ? 19.598 11.776 -11.729 1.00 91.69 94 PHE A CA 1
ATOM 746 C C . PHE A 1 94 ? 18.520 11.779 -10.642 1.00 91.69 94 PHE A C 1
ATOM 748 O O . PHE A 1 94 ? 18.241 12.849 -10.084 1.00 91.69 94 PHE A O 1
ATOM 755 N N . ASP A 1 95 ? 17.922 10.631 -10.339 1.00 93.94 95 ASP A N 1
ATOM 756 C CA . ASP A 1 95 ? 17.027 10.448 -9.194 1.00 93.94 95 ASP A CA 1
ATOM 757 C C . ASP A 1 95 ? 17.645 9.603 -8.070 1.00 93.94 95 ASP A C 1
ATOM 759 O O . ASP A 1 95 ? 17.154 9.686 -6.939 1.00 93.94 95 ASP A O 1
ATOM 763 N N . GLU A 1 96 ? 18.769 8.923 -8.314 1.00 95.81 96 GLU A N 1
ATOM 764 C CA . GLU A 1 96 ? 19.503 8.056 -7.388 1.00 95.81 96 GLU A CA 1
ATOM 765 C C . GLU A 1 96 ? 18.857 6.664 -7.194 1.00 95.81 96 GLU A C 1
ATOM 767 O O . GLU A 1 96 ? 18.853 6.144 -6.069 1.00 95.81 96 GLU A O 1
ATOM 772 N N . ASP A 1 97 ? 18.237 6.067 -8.221 1.00 95.31 97 ASP A N 1
ATOM 773 C CA . ASP A 1 97 ? 17.770 4.663 -8.203 1.00 95.31 97 ASP A CA 1
ATOM 774 C C . ASP A 1 97 ? 18.901 3.630 -8.447 1.00 95.31 97 ASP A C 1
ATOM 776 O O . ASP A 1 97 ? 18.846 2.504 -7.938 1.00 95.31 97 ASP A O 1
ATOM 780 N N . GLY A 1 98 ? 19.984 4.036 -9.120 1.00 95.69 98 GLY A N 1
ATOM 781 C CA . GLY A 1 98 ? 21.135 3.197 -9.454 1.00 95.69 98 GLY A CA 1
ATOM 782 C C . GLY A 1 98 ? 21.219 2.720 -10.911 1.00 95.69 98 GLY A C 1
ATOM 783 O O . GLY A 1 98 ? 22.091 1.889 -11.206 1.00 95.69 98 GLY A O 1
ATOM 784 N N . LEU A 1 99 ? 20.361 3.207 -11.809 1.00 96.00 99 LEU A N 1
ATOM 785 C CA . LEU A 1 99 ? 20.577 3.238 -13.254 1.00 96.00 99 LEU A CA 1
ATOM 786 C C . LEU A 1 99 ? 21.328 4.517 -13.648 1.00 96.00 99 LEU A C 1
ATOM 788 O O . LEU A 1 99 ? 21.151 5.595 -13.091 1.00 96.00 99 LEU A O 1
ATOM 792 N N . THR A 1 100 ? 22.211 4.391 -14.632 1.00 95.06 100 THR A N 1
ATOM 793 C CA . THR A 1 100 ? 22.827 5.545 -15.296 1.00 95.06 100 THR A CA 1
ATOM 794 C C . THR A 1 100 ? 21.976 6.008 -16.472 1.00 95.06 100 THR A C 1
ATOM 796 O O . THR A 1 100 ? 21.341 5.185 -17.124 1.00 95.06 100 THR A O 1
ATOM 799 N N . LEU A 1 101 ? 22.065 7.286 -16.852 1.00 91.44 101 LEU A N 1
ATOM 800 C CA . LEU A 1 101 ? 21.379 7.865 -18.018 1.00 91.44 101 LEU A CA 1
ATOM 801 C C . LEU A 1 101 ? 21.512 7.025 -19.307 1.00 91.44 101 LEU A C 1
ATOM 803 O O . LEU A 1 101 ? 20.626 7.043 -20.163 1.00 91.44 101 LEU A O 1
ATOM 807 N N . ALA A 1 102 ? 22.633 6.317 -19.483 1.00 90.38 102 ALA A N 1
ATOM 808 C CA . ALA A 1 102 ? 22.822 5.371 -20.582 1.00 90.38 102 ALA A CA 1
ATOM 809 C C . ALA A 1 102 ? 21.960 4.104 -20.469 1.00 90.38 102 ALA A C 1
ATOM 811 O O . ALA A 1 102 ? 21.416 3.672 -21.481 1.00 90.38 102 ALA A O 1
ATOM 812 N N . GLU A 1 103 ? 21.858 3.517 -19.274 1.00 93.62 103 GLU A N 1
ATOM 813 C CA . GLU A 1 103 ? 20.974 2.380 -18.994 1.00 93.62 103 GLU A CA 1
ATOM 814 C C . GLU A 1 103 ? 19.505 2.814 -19.116 1.00 93.62 103 GLU A C 1
ATOM 816 O O . GLU A 1 103 ? 18.730 2.150 -19.791 1.00 93.62 103 GLU A O 1
ATOM 821 N N . GLU A 1 104 ? 19.132 3.972 -18.574 1.00 94.50 104 GLU A N 1
ATOM 822 C CA . GLU A 1 104 ? 17.765 4.509 -18.673 1.00 94.50 104 GLU A CA 1
ATOM 823 C C . GLU A 1 104 ? 17.333 4.753 -20.123 1.00 94.50 104 GLU A C 1
ATOM 825 O O . GLU A 1 104 ? 16.233 4.396 -20.538 1.00 94.50 104 GLU A O 1
ATOM 830 N N . TYR A 1 105 ? 18.246 5.275 -20.948 1.00 90.56 105 TYR A N 1
ATOM 831 C CA . TYR A 1 105 ? 18.032 5.393 -22.390 1.00 90.56 105 TYR A CA 1
ATOM 832 C C . TYR A 1 105 ? 17.912 4.029 -23.105 1.00 90.56 105 TYR A C 1
ATOM 834 O O . TYR A 1 105 ? 17.257 3.945 -24.144 1.00 90.56 105 TYR A O 1
ATOM 842 N N . GLU A 1 106 ? 18.535 2.966 -22.584 1.00 91.19 106 GLU A N 1
ATOM 843 C CA . GLU A 1 106 ? 18.412 1.599 -23.115 1.00 91.19 106 GLU A CA 1
ATOM 844 C C . GLU A 1 106 ? 17.065 0.951 -22.742 1.00 91.19 106 GLU A C 1
ATOM 846 O O . GLU A 1 106 ? 16.506 0.218 -23.561 1.00 91.19 106 GLU A O 1
ATOM 851 N N . TYR A 1 107 ? 16.519 1.265 -21.561 1.00 92.81 107 TYR A N 1
ATOM 852 C CA . TYR A 1 107 ? 15.232 0.748 -21.070 1.00 92.81 107 TYR A CA 1
ATOM 853 C C . TYR A 1 107 ? 14.016 1.669 -21.358 1.00 92.81 107 TYR A C 1
ATOM 855 O O . TYR A 1 107 ? 12.885 1.255 -21.125 1.00 92.81 107 TYR A O 1
ATOM 863 N N . ASP A 1 108 ? 14.233 2.867 -21.925 1.00 92.38 108 ASP A N 1
ATOM 864 C CA . ASP A 1 108 ? 13.246 3.956 -22.153 1.00 92.38 108 ASP A CA 1
ATOM 865 C C . ASP A 1 108 ? 12.550 4.452 -20.869 1.00 92.38 108 ASP A C 1
ATOM 867 O O . ASP A 1 108 ? 11.414 4.935 -20.908 1.00 92.38 108 ASP A O 1
ATOM 871 N N . THR A 1 109 ? 13.254 4.364 -19.738 1.00 94.44 109 THR A N 1
ATOM 872 C CA . THR A 1 109 ? 12.785 4.848 -18.436 1.00 94.44 109 THR A CA 1
ATOM 873 C C . THR A 1 109 ? 12.876 6.376 -18.327 1.00 94.44 109 THR A C 1
ATOM 875 O O . THR A 1 109 ? 13.391 7.079 -19.206 1.00 94.44 109 THR A O 1
ATOM 878 N N . ASN A 1 110 ? 12.298 6.932 -17.266 1.00 92.88 110 ASN A N 1
ATOM 879 C CA . ASN A 1 110 ? 12.253 8.359 -16.995 1.00 92.88 110 ASN A CA 1
ATOM 880 C C . ASN A 1 110 ? 13.424 8.766 -16.085 1.00 92.88 110 ASN A C 1
ATOM 882 O O . ASN A 1 110 ? 13.332 8.524 -14.887 1.00 92.88 110 ASN A O 1
ATOM 886 N N . PRO A 1 111 ? 14.430 9.510 -16.590 1.00 93.12 111 PRO A N 1
ATOM 887 C CA . PRO A 1 111 ? 15.687 9.810 -15.894 1.00 93.12 111 PRO A CA 1
ATOM 888 C C . PRO A 1 111 ? 15.583 10.804 -14.733 1.00 93.12 111 PRO A C 1
ATOM 890 O O . PRO A 1 111 ? 16.484 11.605 -14.502 1.00 93.12 111 PRO A O 1
ATOM 893 N N . PHE A 1 112 ? 14.431 10.866 -14.073 1.00 93.06 112 PHE A N 1
ATOM 894 C CA . PHE A 1 112 ? 14.173 11.652 -12.877 1.00 93.06 112 PHE A CA 1
ATOM 895 C C . PHE A 1 112 ? 12.960 11.114 -12.079 1.00 93.06 112 PHE A C 1
ATOM 897 O O . PHE A 1 112 ? 12.257 11.911 -11.426 1.00 93.06 112 PHE A O 1
ATOM 904 N N . SER A 1 113 ? 12.666 9.821 -12.207 1.00 93.94 113 SER A N 1
ATOM 905 C CA . SER A 1 113 ? 11.661 9.063 -11.468 1.00 93.94 113 SER A CA 1
ATOM 906 C C . SER A 1 113 ? 12.183 7.642 -11.278 1.00 93.94 113 SER A C 1
ATOM 908 O O . SER A 1 113 ? 12.229 6.891 -12.236 1.00 93.94 113 SER A O 1
ATOM 910 N N . LYS A 1 114 ? 12.489 7.262 -10.030 1.00 96.12 114 LYS A N 1
ATOM 911 C CA . LYS A 1 114 ? 13.023 5.928 -9.675 1.00 96.12 114 LYS A CA 1
ATOM 912 C C . LYS A 1 114 ? 12.144 4.747 -10.078 1.00 96.12 114 LYS A C 1
ATOM 914 O O . LYS A 1 114 ? 12.559 3.610 -9.921 1.00 96.12 114 LYS A O 1
ATOM 919 N N . ASP A 1 115 ? 10.901 5.060 -10.389 1.00 96.44 115 ASP A N 1
ATOM 920 C CA . ASP A 1 115 ? 9.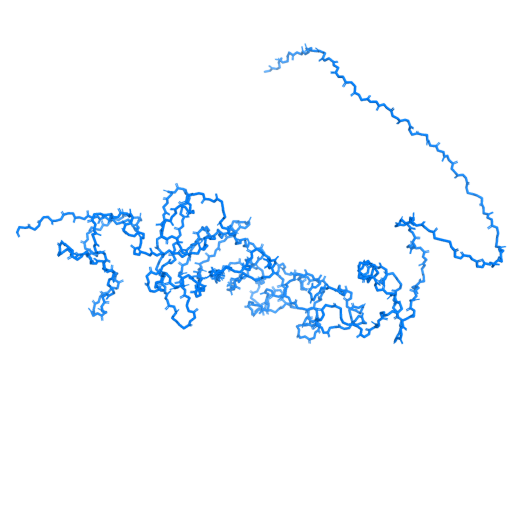760 4.208 -10.658 1.00 96.44 115 ASP A CA 1
ATOM 921 C C . ASP A 1 115 ? 9.061 4.924 -11.822 1.00 96.44 115 ASP A C 1
ATOM 923 O O . ASP A 1 115 ? 8.569 6.055 -11.664 1.00 96.44 115 ASP A O 1
ATOM 927 N N . SER A 1 116 ? 9.195 4.369 -13.022 1.00 95.69 116 SER A N 1
ATOM 928 C CA . SER A 1 116 ? 8.840 5.033 -14.278 1.00 95.69 116 SER A CA 1
ATOM 929 C C . SER A 1 116 ? 7.406 4.776 -14.734 1.00 95.69 116 SER A C 1
ATOM 931 O O . SER A 1 116 ? 6.871 5.577 -15.512 1.00 95.69 116 SER A O 1
ATOM 933 N N . ASP A 1 117 ? 6.772 3.708 -14.249 1.00 95.88 117 ASP A N 1
ATOM 934 C CA . ASP A 1 117 ? 5.374 3.360 -14.529 1.00 95.88 117 ASP A CA 1
ATOM 935 C C . ASP A 1 117 ? 4.440 3.398 -13.301 1.00 95.88 117 ASP A C 1
ATOM 937 O O . ASP A 1 117 ? 3.222 3.279 -13.463 1.00 95.88 117 ASP A O 1
ATOM 941 N N . GLU A 1 118 ? 4.984 3.734 -12.127 1.00 93.88 118 GLU A N 1
ATOM 942 C CA . GLU A 1 118 ? 4.295 4.010 -10.860 1.00 93.88 118 GLU A CA 1
ATOM 943 C C . GLU A 1 118 ? 3.671 2.763 -10.183 1.00 93.88 118 GLU A C 1
ATOM 945 O O . GLU A 1 118 ? 2.670 2.872 -9.464 1.00 93.88 118 GLU A O 1
ATOM 950 N N . ASP A 1 119 ? 4.257 1.571 -10.365 1.00 92.94 119 ASP A N 1
ATOM 951 C CA . ASP A 1 119 ? 3.817 0.310 -9.731 1.00 92.94 119 ASP A CA 1
ATOM 952 C C . ASP A 1 119 ? 4.358 0.089 -8.289 1.00 92.94 119 ASP A C 1
ATOM 954 O O . ASP A 1 119 ? 3.864 -0.744 -7.500 1.00 92.94 119 ASP A O 1
ATOM 958 N N . GLY A 1 120 ? 5.354 0.886 -7.891 1.00 91.19 120 GLY A N 1
ATOM 959 C CA . GLY A 1 120 ? 6.021 0.829 -6.597 1.00 91.19 120 GLY A CA 1
ATOM 960 C C . GLY A 1 120 ? 7.148 -0.204 -6.485 1.00 91.19 120 GLY A C 1
ATOM 961 O O . GLY A 1 120 ? 7.374 -0.701 -5.367 1.00 91.19 120 GLY A O 1
ATOM 962 N N . LEU A 1 121 ? 7.795 -0.567 -7.589 1.00 94.31 121 LEU A N 1
ATOM 963 C CA . LEU A 1 121 ? 9.165 -1.074 -7.695 1.00 94.31 121 LEU A CA 1
ATOM 964 C C . LEU A 1 121 ? 10.109 0.084 -8.062 1.00 94.31 121 LEU A C 1
ATOM 966 O O . LEU A 1 121 ? 9.693 1.234 -8.111 1.00 94.31 121 LEU A O 1
ATOM 970 N N . SER A 1 122 ? 11.404 -0.195 -8.219 1.00 96.81 122 SER A N 1
ATOM 971 C CA . SER A 1 122 ? 12.304 0.755 -8.877 1.00 96.81 122 SER A CA 1
ATOM 972 C C . SER A 1 122 ? 12.757 0.197 -10.212 1.00 96.81 122 SER A C 1
ATOM 974 O O . SER A 1 122 ? 12.998 -1.010 -10.297 1.00 96.81 122 SER A O 1
ATOM 976 N N . ASP A 1 123 ? 12.952 1.060 -11.204 1.00 98.06 123 ASP A N 1
ATOM 977 C CA . ASP A 1 123 ? 13.396 0.687 -12.547 1.00 98.06 123 ASP A CA 1
ATOM 978 C C . ASP A 1 123 ? 14.660 -0.193 -12.471 1.00 98.06 123 ASP A C 1
ATOM 980 O O . ASP A 1 123 ? 14.798 -1.227 -13.141 1.00 98.06 123 ASP A O 1
ATOM 984 N N . ARG A 1 124 ? 15.581 0.157 -11.559 1.00 97.44 124 ARG A N 1
ATOM 985 C CA . ARG A 1 124 ? 16.754 -0.655 -11.232 1.00 97.44 124 ARG A CA 1
ATOM 986 C C . ARG A 1 124 ? 16.409 -2.036 -10.683 1.00 97.44 124 ARG A C 1
ATOM 988 O O . ARG A 1 124 ? 17.049 -3.013 -11.089 1.00 97.44 124 ARG A O 1
ATOM 995 N N . ASP A 1 125 ? 15.489 -2.151 -9.730 1.00 97.38 125 ASP A N 1
ATOM 996 C CA . ASP A 1 125 ? 15.083 -3.433 -9.136 1.00 97.38 125 ASP A CA 1
ATOM 997 C C . ASP A 1 125 ? 14.381 -4.335 -10.155 1.00 97.38 125 ASP A C 1
ATOM 999 O O . ASP A 1 125 ? 14.635 -5.541 -10.195 1.00 97.38 125 ASP A O 1
ATOM 1003 N N . GLU A 1 126 ? 13.555 -3.765 -11.018 1.00 98.12 126 GLU A N 1
ATOM 1004 C CA . GLU A 1 126 ? 12.882 -4.464 -12.105 1.00 98.12 126 GLU A CA 1
ATOM 1005 C C . GLU A 1 126 ? 13.871 -5.068 -13.097 1.00 98.12 126 GLU A C 1
ATOM 1007 O O . GLU A 1 126 ? 13.972 -6.294 -13.233 1.00 98.12 126 GLU A O 1
ATOM 1012 N N . VAL A 1 127 ? 14.705 -4.221 -13.706 1.00 96.94 127 VAL A N 1
ATOM 1013 C CA . VAL A 1 127 ? 15.728 -4.634 -14.672 1.00 96.94 127 VAL A CA 1
ATOM 1014 C C . VAL A 1 127 ? 16.707 -5.631 -14.052 1.00 96.94 127 VAL A C 1
ATOM 1016 O O . VAL A 1 127 ? 17.128 -6.596 -14.706 1.00 96.94 127 VAL A O 1
ATOM 1019 N N . SER A 1 128 ? 17.119 -5.422 -12.797 1.00 95.94 128 SER A N 1
ATOM 1020 C CA . SER A 1 128 ? 18.195 -6.203 -12.176 1.00 95.94 128 SER A CA 1
ATOM 1021 C C . SER A 1 128 ? 17.717 -7.463 -11.451 1.00 95.94 128 SER A C 1
ATOM 1023 O O . SER A 1 128 ? 18.333 -8.517 -11.654 1.00 95.94 128 SER A O 1
ATOM 1025 N N . SER A 1 129 ? 16.622 -7.396 -10.693 1.00 96.12 129 SER A N 1
ATOM 1026 C CA . SER A 1 129 ? 16.170 -8.448 -9.774 1.00 96.12 129 SER A CA 1
ATOM 1027 C C . SER A 1 129 ? 14.955 -9.221 -10.286 1.00 96.12 129 SER A C 1
ATOM 1029 O O . SER A 1 129 ? 15.001 -10.452 -10.282 1.00 96.12 129 SER A O 1
ATOM 1031 N N . TYR A 1 130 ? 13.901 -8.535 -10.739 1.00 96.62 130 TYR A N 1
ATOM 1032 C CA . TYR A 1 130 ? 12.609 -9.172 -11.045 1.00 96.62 130 TYR A CA 1
ATOM 1033 C C . TYR A 1 130 ? 12.443 -9.592 -12.512 1.00 96.62 130 TYR A C 1
ATOM 1035 O O . TYR A 1 130 ? 11.764 -10.576 -12.791 1.00 96.62 130 TYR A O 1
ATOM 1043 N N . LYS A 1 131 ? 13.164 -8.935 -13.428 1.00 97.19 131 LYS A N 1
ATOM 1044 C CA . LYS A 1 131 ? 13.102 -9.113 -14.893 1.00 97.19 131 LYS A CA 1
ATOM 1045 C C . LYS A 1 131 ? 11.757 -8.727 -15.512 1.00 97.19 131 LYS A C 1
ATOM 1047 O O . LYS A 1 131 ? 11.403 -9.245 -16.571 1.00 97.19 131 LYS A O 1
ATOM 1052 N N . THR A 1 132 ? 11.072 -7.806 -14.850 1.00 97.81 132 THR A N 1
ATOM 1053 C CA . THR A 1 132 ? 9.899 -7.074 -15.323 1.00 97.81 132 THR A CA 1
ATOM 1054 C C . THR A 1 132 ? 10.309 -5.945 -16.278 1.00 97.81 132 THR A C 1
ATOM 1056 O O . THR A 1 132 ? 11.485 -5.814 -16.642 1.00 97.81 132 THR A O 1
ATOM 1059 N N . SER A 1 133 ? 9.329 -5.195 -16.771 1.00 97.50 133 SER A N 1
ATOM 1060 C CA . SER A 1 133 ? 9.479 -4.142 -17.768 1.00 97.50 133 SER A CA 1
ATOM 1061 C C . SER A 1 133 ? 9.231 -2.774 -17.118 1.00 97.50 133 SER A C 1
ATOM 1063 O O . SER A 1 133 ? 8.059 -2.435 -16.998 1.00 97.50 133 SER A O 1
ATOM 1065 N N . PRO A 1 134 ? 10.261 -1.934 -16.878 1.00 97.19 134 PRO A N 1
ATOM 1066 C CA . PRO A 1 134 ? 10.178 -0.690 -16.084 1.00 97.19 134 PRO A CA 1
ATOM 1067 C C . PRO A 1 134 ? 9.492 0.497 -16.791 1.00 97.19 134 PRO A C 1
ATOM 1069 O O . PRO A 1 134 ? 9.865 1.659 -16.663 1.00 97.19 134 PRO A O 1
ATOM 1072 N N . ILE A 1 135 ? 8.547 0.181 -17.668 1.00 96.81 135 ILE A N 1
ATOM 1073 C CA . ILE A 1 135 ? 7.705 1.091 -18.453 1.00 96.81 135 ILE A CA 1
ATOM 1074 C C . ILE A 1 135 ? 6.291 0.494 -18.644 1.00 96.81 135 ILE A C 1
ATOM 1076 O O . ILE A 1 135 ? 5.524 0.940 -19.506 1.00 96.81 135 ILE A O 1
ATOM 1080 N N . LYS A 1 136 ? 5.970 -0.576 -17.908 1.00 97.69 136 LYS A N 1
ATOM 1081 C CA . LYS A 1 136 ? 4.731 -1.354 -17.917 1.00 97.69 136 LYS A CA 1
ATOM 1082 C C . LYS A 1 136 ? 4.420 -1.754 -16.472 1.00 97.69 136 LYS A C 1
ATOM 1084 O O . LYS A 1 136 ? 4.823 -2.824 -16.043 1.00 97.69 136 LYS A O 1
ATOM 1089 N N . TRP A 1 137 ? 3.541 -0.974 -15.843 1.00 95.81 137 TRP A N 1
ATOM 1090 C CA . TRP A 1 137 ? 2.950 -1.236 -14.522 1.00 95.81 137 TRP A CA 1
ATOM 1091 C C . TRP A 1 137 ? 2.520 -2.698 -14.280 1.00 95.81 137 TRP A C 1
ATOM 1093 O O . TRP A 1 137 ? 2.502 -3.148 -13.143 1.00 95.81 137 TRP A O 1
ATOM 1103 N N . ASP A 1 138 ? 2.147 -3.407 -15.349 1.00 97.06 138 ASP A N 1
ATOM 1104 C CA . ASP A 1 138 ? 1.801 -4.830 -15.414 1.00 97.06 138 ASP A CA 1
ATOM 1105 C C . ASP A 1 138 ? 2.555 -5.439 -16.618 1.00 97.06 138 ASP A C 1
ATOM 1107 O O . ASP A 1 138 ? 2.269 -5.141 -17.796 1.00 97.06 138 ASP A O 1
ATOM 1111 N N . THR A 1 139 ? 3.595 -6.227 -16.332 1.00 97.81 139 THR A N 1
ATOM 1112 C CA . THR A 1 139 ? 4.504 -6.773 -17.346 1.00 97.81 139 THR A CA 1
ATOM 1113 C C . THR A 1 139 ? 3.834 -7.862 -18.165 1.00 97.81 139 THR A C 1
ATOM 1115 O O . THR A 1 139 ? 3.975 -7.864 -19.401 1.00 97.81 139 THR A O 1
ATOM 1118 N N . ASP A 1 140 ? 3.131 -8.788 -17.510 1.00 97.44 140 ASP A N 1
ATOM 1119 C CA . ASP A 1 140 ? 2.582 -9.968 -18.171 1.00 97.44 140 ASP A CA 1
ATOM 1120 C C . ASP A 1 140 ? 1.191 -9.745 -18.798 1.00 97.44 140 ASP A C 1
ATOM 1122 O O . ASP A 1 140 ? 0.847 -10.424 -19.773 1.00 97.44 140 ASP A O 1
ATOM 1126 N N . GLU A 1 141 ? 0.480 -8.697 -18.375 1.00 96.56 141 GLU A N 1
ATOM 1127 C CA . GLU A 1 141 ? -0.829 -8.190 -18.811 1.00 96.56 141 GLU A CA 1
ATOM 1128 C C . GLU A 1 141 ? -2.040 -8.916 -18.174 1.00 96.56 141 GLU A C 1
ATOM 1130 O O . GLU A 1 141 ? -2.991 -9.288 -18.878 1.00 96.56 141 GLU A O 1
ATOM 1135 N N . ASP A 1 142 ? -1.978 -9.210 -16.874 1.00 94.62 142 ASP A N 1
ATOM 1136 C CA . ASP A 1 142 ? -3.013 -9.873 -16.054 1.00 94.62 142 ASP A CA 1
ATOM 1137 C C . ASP A 1 142 ? -4.048 -8.906 -15.425 1.00 94.62 142 ASP A C 1
ATOM 1139 O O . ASP A 1 142 ? -5.139 -9.344 -15.064 1.00 94.62 142 ASP A O 1
ATOM 1143 N N . GLU A 1 143 ? -3.796 -7.593 -15.416 1.00 93.00 143 GLU A N 1
ATOM 1144 C CA . GLU A 1 143 ? -4.503 -6.534 -14.665 1.00 93.00 143 GLU A CA 1
ATOM 1145 C C . GLU A 1 143 ? -4.142 -6.429 -13.158 1.00 93.00 143 GLU A C 1
ATOM 1147 O O . GLU A 1 143 ? -4.869 -5.779 -12.392 1.00 93.00 143 GLU A O 1
ATOM 1152 N N . MET A 1 144 ? -3.020 -7.007 -12.720 1.00 92.94 144 MET A N 1
ATOM 1153 C CA . MET A 1 144 ? -2.331 -6.709 -11.456 1.00 92.94 144 MET A CA 1
ATOM 1154 C C . MET A 1 144 ? -0.936 -6.154 -11.749 1.00 92.94 144 MET A C 1
ATOM 1156 O O . MET A 1 144 ? -0.278 -6.616 -12.668 1.00 92.94 144 MET A O 1
ATOM 1160 N N . GLY A 1 145 ? -0.498 -5.153 -10.980 1.00 94.69 145 GLY A N 1
ATOM 1161 C CA . GLY A 1 145 ? 0.825 -4.569 -11.185 1.00 94.69 145 GLY A CA 1
ATOM 1162 C C . GLY A 1 145 ? 1.948 -5.349 -10.503 1.00 94.69 145 GLY A C 1
ATOM 1163 O O . GLY A 1 145 ? 1.753 -5.880 -9.398 1.00 94.69 145 GLY A O 1
ATOM 1164 N N . ASP A 1 146 ? 3.130 -5.363 -11.115 1.00 96.56 146 ASP A N 1
ATOM 1165 C CA . ASP A 1 146 ? 4.218 -6.293 -10.788 1.00 96.56 146 ASP A CA 1
ATOM 1166 C C . ASP A 1 146 ? 4.681 -6.163 -9.322 1.00 96.56 146 ASP A C 1
ATOM 1168 O O . ASP A 1 146 ? 4.886 -7.133 -8.577 1.00 96.56 146 ASP A O 1
ATOM 1172 N N . GLY A 1 147 ? 4.770 -4.929 -8.842 1.00 93.88 147 GLY A N 1
ATOM 1173 C CA . GLY A 1 147 ? 5.109 -4.567 -7.481 1.00 93.88 147 GLY A CA 1
ATOM 1174 C C . GLY A 1 147 ? 4.068 -5.046 -6.482 1.00 93.88 147 GLY A C 1
ATOM 1175 O O . GLY A 1 147 ? 4.422 -5.407 -5.356 1.00 93.88 147 GLY A O 1
ATOM 1176 N N . THR A 1 148 ? 2.791 -5.097 -6.862 1.00 92.56 148 THR A N 1
ATOM 1177 C CA . THR A 1 148 ? 1.717 -5.664 -6.036 1.00 92.56 148 THR A CA 1
ATOM 1178 C C . THR A 1 148 ? 1.791 -7.185 -5.988 1.00 92.56 148 THR A C 1
ATOM 1180 O O . THR A 1 148 ? 1.595 -7.767 -4.911 1.00 92.56 148 THR A O 1
ATOM 1183 N N . GLU A 1 149 ? 2.118 -7.833 -7.101 1.00 94.81 149 GLU A N 1
ATOM 1184 C CA . GLU A 1 149 ? 2.344 -9.274 -7.167 1.00 94.81 149 GLU A CA 1
ATOM 1185 C C . GLU A 1 149 ? 3.504 -9.706 -6.271 1.00 94.81 149 GLU A C 1
ATOM 1187 O O . GLU A 1 149 ? 3.319 -10.543 -5.382 1.00 94.81 149 GLU A O 1
ATOM 1192 N N . ILE A 1 150 ? 4.667 -9.060 -6.393 1.00 94.25 150 ILE A N 1
ATOM 1193 C CA . ILE A 1 150 ? 5.846 -9.323 -5.555 1.00 94.25 150 ILE A CA 1
ATOM 1194 C C . ILE A 1 150 ? 5.523 -9.104 -4.068 1.00 94.25 150 ILE A C 1
ATOM 1196 O O . ILE A 1 150 ? 5.849 -9.948 -3.226 1.00 94.25 150 ILE A O 1
ATOM 1200 N N . LYS A 1 151 ? 4.815 -8.016 -3.721 1.00 91.12 151 LYS A N 1
ATOM 1201 C CA . LYS A 1 151 ? 4.342 -7.744 -2.344 1.00 91.12 151 LYS A CA 1
ATOM 1202 C C . LYS A 1 151 ? 3.343 -8.807 -1.846 1.00 91.12 151 LYS A C 1
ATOM 1204 O O . LYS A 1 151 ? 3.224 -9.009 -0.633 1.00 91.12 151 LYS A O 1
ATOM 1209 N N . SER A 1 152 ? 2.650 -9.497 -2.754 1.00 90.25 152 SER A N 1
ATOM 1210 C CA . SER A 1 152 ? 1.679 -10.567 -2.473 1.00 90.25 152 SER A CA 1
ATOM 1211 C C . SER A 1 152 ? 2.283 -11.981 -2.504 1.00 90.25 152 SER A C 1
ATOM 1213 O O . SER A 1 152 ? 1.677 -12.904 -1.954 1.00 90.25 152 SER A O 1
ATOM 1215 N N . GLY A 1 153 ? 3.490 -12.145 -3.058 1.00 92.44 153 GLY A N 1
ATOM 1216 C CA . GLY A 1 153 ? 4.180 -13.427 -3.235 1.00 92.44 153 GLY A CA 1
ATOM 1217 C C . GLY A 1 153 ? 3.820 -14.171 -4.527 1.00 92.44 153 GLY A C 1
ATOM 1218 O O . GLY A 1 153 ? 3.950 -15.396 -4.555 1.00 92.44 153 GLY A O 1
ATOM 1219 N N . LEU A 1 154 ? 3.346 -13.441 -5.537 1.00 94.69 154 LEU A N 1
ATOM 1220 C CA . LEU A 1 154 ? 3.041 -13.908 -6.891 1.00 94.69 154 LEU A CA 1
ATOM 1221 C C . LEU A 1 154 ? 4.248 -13.690 -7.829 1.00 94.69 154 LEU A C 1
ATOM 1223 O O . LEU A 1 154 ? 5.313 -13.261 -7.371 1.00 94.69 154 LEU A O 1
ATOM 1227 N N . ASN A 1 155 ? 4.117 -14.043 -9.109 1.00 96.50 155 ASN A N 1
ATOM 1228 C CA . ASN A 1 155 ? 5.185 -13.973 -10.103 1.00 96.50 155 ASN A CA 1
ATOM 1229 C C . ASN A 1 155 ? 4.778 -13.105 -11.314 1.00 96.50 155 ASN A C 1
ATOM 1231 O O . ASN A 1 155 ? 4.137 -13.655 -12.212 1.00 96.50 155 ASN A O 1
ATOM 1235 N N . PRO A 1 156 ? 5.309 -11.870 -11.443 1.00 97.19 156 PRO A N 1
ATOM 1236 C CA . PRO A 1 156 ? 4.888 -10.855 -12.432 1.00 97.19 156 PRO A CA 1
ATOM 1237 C C . PRO A 1 156 ? 5.308 -11.119 -13.886 1.00 97.19 156 PRO A C 1
ATOM 1239 O O . PRO A 1 156 ? 5.453 -10.233 -14.722 1.00 97.19 156 PRO A O 1
ATOM 1242 N N . LEU A 1 157 ? 5.594 -12.380 -14.189 1.00 97.81 157 LEU A N 1
ATOM 1243 C CA . LEU A 1 157 ? 5.945 -12.888 -15.509 1.00 97.81 157 LEU A CA 1
ATOM 1244 C C . LEU A 1 157 ? 5.034 -14.073 -15.890 1.00 97.81 157 LEU A C 1
ATOM 1246 O O . LEU A 1 157 ? 5.374 -14.835 -16.801 1.00 97.81 157 LEU A O 1
ATOM 1250 N N . ASN A 1 158 ? 3.950 -14.311 -15.139 1.00 97.75 158 ASN A N 1
ATOM 1251 C CA . ASN A 1 158 ? 3.016 -15.417 -15.329 1.00 97.75 158 ASN A CA 1
ATOM 1252 C C . ASN A 1 158 ? 1.653 -15.206 -14.622 1.00 97.75 158 ASN A C 1
ATOM 1254 O O . ASN A 1 158 ? 1.497 -15.643 -13.484 1.00 97.75 158 ASN A O 1
ATOM 1258 N N . LYS A 1 159 ? 0.658 -14.743 -15.392 1.00 97.19 159 LYS A N 1
ATOM 1259 C CA . LYS A 1 159 ? -0.772 -14.499 -15.073 1.00 97.19 159 LYS A CA 1
ATOM 1260 C C . LYS A 1 159 ? -1.502 -15.448 -14.127 1.00 97.19 159 LYS A C 1
ATOM 1262 O O . LYS A 1 159 ? -2.621 -15.154 -13.744 1.00 97.19 159 LYS A O 1
ATOM 1267 N N . ASP A 1 160 ? -0.986 -16.648 -13.921 1.00 96.62 160 ASP A N 1
ATOM 1268 C CA . ASP A 1 160 ? -1.559 -17.724 -13.113 1.00 96.62 160 ASP A CA 1
ATOM 1269 C C . ASP A 1 160 ? -0.378 -18.396 -12.404 1.00 96.62 160 ASP A C 1
ATOM 1271 O O . ASP A 1 160 ? 0.194 -19.378 -12.899 1.00 96.62 160 ASP A O 1
ATOM 1275 N N . THR A 1 161 ? 0.071 -17.794 -11.295 1.00 95.75 161 THR A N 1
ATOM 1276 C CA . THR A 1 161 ? 1.338 -18.140 -10.630 1.00 95.75 161 THR A CA 1
ATOM 1277 C C . THR A 1 161 ? 1.386 -19.604 -10.192 1.00 95.75 161 THR A C 1
ATOM 1279 O O . THR A 1 161 ? 2.449 -20.233 -10.263 1.00 95.75 161 THR A O 1
ATOM 1282 N N . ASP A 1 162 ? 0.264 -20.164 -9.727 1.00 94.88 162 ASP A N 1
ATOM 1283 C CA . ASP A 1 162 ? 0.197 -21.548 -9.239 1.00 94.88 162 ASP A CA 1
ATOM 1284 C C . ASP A 1 162 ? -0.301 -22.566 -10.288 1.00 94.88 162 ASP A C 1
ATOM 1286 O O . ASP A 1 162 ? -0.172 -23.780 -10.078 1.00 94.88 162 ASP A O 1
ATOM 1290 N N . GLY A 1 163 ? -0.774 -22.093 -11.446 1.00 95.94 163 GLY A N 1
ATOM 1291 C CA . GLY A 1 163 ? -1.228 -22.901 -12.575 1.00 95.94 163 GLY A CA 1
ATOM 1292 C C . GLY A 1 163 ? -2.606 -23.537 -12.368 1.00 95.94 163 GLY A C 1
ATOM 1293 O O . GLY A 1 163 ? -2.870 -24.604 -12.942 1.00 95.94 163 GLY A O 1
ATOM 1294 N N . ASN A 1 164 ? -3.463 -22.965 -11.514 1.00 95.25 164 ASN A N 1
ATOM 1295 C CA . ASN A 1 164 ? -4.775 -23.532 -11.187 1.00 95.25 164 ASN A CA 1
ATOM 1296 C C . ASN A 1 164 ? -5.883 -23.204 -12.208 1.00 95.25 164 ASN A C 1
ATOM 1298 O O . ASN A 1 164 ? -6.944 -23.842 -12.183 1.00 95.25 164 ASN A O 1
ATOM 1302 N N . GLY A 1 165 ? -5.624 -22.295 -13.153 1.00 94.25 165 GLY A N 1
ATOM 1303 C CA . GLY A 1 165 ? -6.558 -21.859 -14.192 1.00 94.25 165 GLY A CA 1
ATOM 1304 C C . GLY A 1 165 ? -7.415 -20.648 -13.808 1.00 94.25 165 GLY A C 1
ATOM 1305 O O . GLY A 1 165 ? -8.415 -20.380 -14.482 1.00 94.25 165 GLY A O 1
ATOM 1306 N N . ILE A 1 166 ? -7.053 -19.942 -12.736 1.00 93.00 166 ILE A N 1
ATOM 1307 C CA . ILE A 1 166 ? -7.582 -18.634 -12.339 1.00 93.00 166 ILE A CA 1
ATOM 1308 C C . ILE A 1 166 ? -6.414 -17.656 -12.434 1.00 93.00 166 ILE A C 1
ATOM 1310 O O . ILE A 1 166 ? -5.326 -17.977 -11.976 1.00 93.00 166 ILE A O 1
ATOM 1314 N N . THR A 1 167 ? -6.630 -16.489 -13.040 1.00 94.56 167 THR A N 1
ATOM 1315 C CA . THR A 1 167 ? -5.586 -15.465 -13.110 1.00 94.56 167 THR A CA 1
ATOM 1316 C C . THR A 1 167 ? -5.368 -14.791 -11.758 1.00 94.56 167 THR A C 1
ATOM 1318 O O . THR A 1 167 ? -6.298 -14.695 -10.950 1.00 94.56 167 THR A O 1
ATOM 1321 N N . ASP A 1 168 ? -4.157 -14.314 -11.507 1.00 93.62 168 ASP A N 1
ATOM 1322 C CA . ASP A 1 168 ? -3.722 -13.772 -10.223 1.00 93.62 168 ASP A CA 1
ATOM 1323 C C . ASP A 1 168 ? -4.554 -12.534 -9.812 1.00 93.62 168 ASP A C 1
ATOM 1325 O O . ASP A 1 168 ? -4.952 -12.388 -8.647 1.00 93.62 168 ASP A O 1
ATOM 1329 N N . ASN A 1 169 ? -4.994 -11.709 -10.768 1.00 90.50 169 ASN A N 1
ATOM 1330 C CA . ASN A 1 169 ? -5.972 -10.634 -10.538 1.00 90.50 169 ASN A CA 1
ATOM 1331 C C . ASN A 1 169 ? -7.375 -11.097 -10.069 1.00 90.50 169 ASN A C 1
ATOM 1333 O O . ASN A 1 169 ? -8.149 -10.292 -9.537 1.00 90.50 169 ASN A O 1
ATOM 1337 N N . LEU A 1 170 ? -7.723 -12.377 -10.236 1.00 91.75 170 LEU A N 1
ATOM 1338 C CA . LEU A 1 170 ? -8.981 -13.012 -9.814 1.00 91.75 170 LEU A CA 1
ATOM 1339 C C . LEU A 1 170 ? -8.797 -13.990 -8.632 1.00 91.75 170 LEU A C 1
ATOM 1341 O O . LEU A 1 170 ? -9.780 -14.539 -8.115 1.00 91.75 170 LEU A O 1
ATOM 1345 N N . GLU A 1 171 ? -7.563 -14.175 -8.165 1.00 91.25 171 GLU A N 1
ATOM 1346 C CA . GLU A 1 171 ? -7.183 -15.041 -7.048 1.00 91.25 171 GLU A CA 1
ATOM 1347 C C . GLU A 1 171 ? -7.560 -14.466 -5.667 1.00 91.25 171 GLU A C 1
ATOM 1349 O O . GLU A 1 171 ? -7.881 -13.285 -5.490 1.00 91.25 171 GLU A O 1
ATOM 1354 N N . LYS A 1 172 ? -7.515 -15.318 -4.628 1.00 90.50 172 LYS A N 1
ATOM 1355 C CA . LYS A 1 172 ? -7.830 -14.936 -3.234 1.00 90.50 172 LYS A CA 1
ATOM 1356 C C . LYS A 1 172 ? -6.601 -14.580 -2.400 1.00 90.50 172 LYS A C 1
ATOM 1358 O O . LYS A 1 172 ? -6.318 -15.226 -1.375 1.00 90.50 172 LYS A O 1
ATOM 1363 N N . ILE A 1 173 ? -5.926 -13.515 -2.810 1.00 88.12 173 ILE A N 1
ATOM 1364 C CA . ILE A 1 173 ? -4.687 -13.023 -2.206 1.00 88.12 173 ILE A CA 1
ATOM 1365 C C . ILE A 1 173 ? -4.883 -12.320 -0.853 1.00 88.12 173 ILE A C 1
ATOM 1367 O O . ILE A 1 173 ? -5.996 -12.022 -0.402 1.00 88.12 173 ILE A O 1
ATOM 1371 N N . THR A 1 174 ? -3.770 -12.103 -0.145 1.00 90.06 174 THR A N 1
ATOM 1372 C CA . THR A 1 174 ? -3.734 -11.393 1.141 1.00 90.06 174 THR A CA 1
ATOM 1373 C C . THR A 1 174 ? -2.741 -10.244 1.085 1.00 90.06 174 THR A C 1
ATOM 1375 O O . THR A 1 174 ? -1.540 -10.459 1.216 1.00 90.06 174 THR A O 1
ATOM 1378 N N . GLN A 1 175 ? -3.253 -9.025 0.994 1.00 89.19 175 GLN A N 1
ATOM 1379 C CA . GLN A 1 175 ? -2.451 -7.822 0.812 1.00 89.19 175 GLN A CA 1
ATOM 1380 C C . GLN A 1 175 ? -2.278 -7.054 2.120 1.00 89.19 175 GLN A C 1
ATOM 1382 O O . GLN A 1 175 ? -3.157 -7.054 2.990 1.00 89.19 175 GLN A O 1
ATOM 1387 N N . ILE A 1 176 ? -1.131 -6.394 2.266 1.00 87.94 176 ILE A N 1
ATOM 1388 C CA . ILE A 1 176 ? -0.830 -5.485 3.373 1.00 87.94 176 ILE A CA 1
ATOM 1389 C C . ILE A 1 176 ? -0.693 -4.093 2.773 1.00 87.94 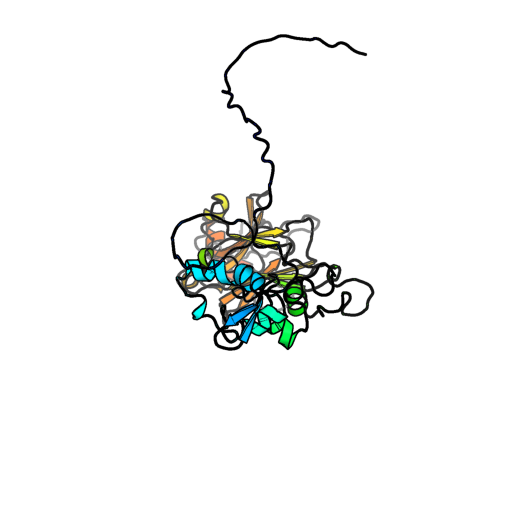176 ILE A C 1
ATOM 1391 O O . ILE A 1 176 ? 0.294 -3.801 2.113 1.00 87.94 176 ILE A O 1
ATOM 1395 N N . LEU A 1 177 ? -1.688 -3.247 3.018 1.00 85.44 177 LEU A N 1
ATOM 1396 C CA . LEU A 1 177 ? -1.733 -1.884 2.512 1.00 85.44 177 LEU A CA 1
ATOM 1397 C C . LEU A 1 177 ? -1.283 -0.933 3.627 1.00 85.44 177 LEU A C 1
ATOM 1399 O O . LEU A 1 177 ? -1.889 -0.860 4.709 1.00 85.44 177 LEU A O 1
ATOM 1403 N N . THR A 1 178 ? -0.177 -0.244 3.372 1.00 77.19 178 THR A N 1
ATOM 1404 C CA . THR A 1 178 ? 0.431 0.777 4.230 1.00 77.19 178 THR A CA 1
ATOM 1405 C C . THR A 1 178 ? 0.171 2.168 3.664 1.00 77.19 178 THR A C 1
ATOM 1407 O O . THR A 1 178 ? -0.106 2.344 2.484 1.00 77.19 178 THR A O 1
ATOM 1410 N N . PHE A 1 179 ? 0.236 3.177 4.529 1.00 68.19 179 PHE A N 1
ATOM 1411 C CA . PHE A 1 179 ? 0.047 4.570 4.137 1.00 68.19 179 PHE A CA 1
ATOM 1412 C C . PHE A 1 179 ? 1.410 5.207 3.822 1.00 68.19 179 PHE A C 1
ATOM 1414 O O . PHE A 1 179 ? 1.897 6.008 4.621 1.00 68.19 179 PHE A O 1
ATOM 1421 N N . GLU A 1 180 ? 2.042 4.830 2.705 1.00 56.59 180 GLU A N 1
ATOM 1422 C CA . GLU A 1 180 ? 3.369 5.344 2.330 1.00 56.59 180 GLU A CA 1
ATOM 1423 C C . GLU A 1 180 ? 3.399 6.023 0.940 1.00 56.59 180 GLU A C 1
ATOM 1425 O O . GLU A 1 180 ? 2.985 5.484 -0.075 1.00 56.59 180 GLU A O 1
ATOM 1430 N N . GLU A 1 181 ? 3.836 7.286 0.988 1.00 44.94 181 GLU A N 1
ATOM 1431 C CA . GLU A 1 181 ? 4.618 8.052 -0.003 1.00 44.94 181 GLU A CA 1
ATOM 1432 C C . GLU A 1 181 ? 4.040 8.516 -1.360 1.00 44.94 181 GLU A C 1
ATOM 1434 O O . GLU A 1 181 ? 4.789 8.995 -2.197 1.00 44.94 181 GLU A O 1
ATOM 1439 N N . GLY A 1 182 ? 2.714 8.661 -1.486 1.00 43.47 182 GLY A N 1
ATOM 1440 C CA . GLY A 1 182 ? 2.111 9.625 -2.444 1.00 43.47 182 GLY A CA 1
ATOM 1441 C C . GLY A 1 182 ? 1.842 11.039 -1.876 1.00 43.47 182 GLY A C 1
ATOM 1442 O O . GLY A 1 182 ? 1.599 11.998 -2.605 1.00 43.47 182 GLY A O 1
ATOM 1443 N N . TYR A 1 183 ? 1.852 11.194 -0.544 1.00 49.47 183 TYR A N 1
ATOM 1444 C CA . TYR A 1 183 ? 1.313 12.376 0.163 1.00 49.47 183 TYR A CA 1
ATOM 1445 C C . TYR A 1 183 ? 2.254 12.917 1.255 1.00 49.47 183 TYR A C 1
ATOM 1447 O O . TYR A 1 183 ? 1.808 13.289 2.349 1.00 49.47 183 TYR A O 1
ATOM 1455 N N . SER A 1 184 ? 3.562 12.955 0.979 1.00 47.00 184 SER A N 1
ATOM 1456 C CA . SER A 1 184 ? 4.599 13.215 1.994 1.00 47.00 184 SER A CA 1
ATOM 1457 C C . SER A 1 184 ? 4.390 14.515 2.794 1.00 47.00 184 SER A C 1
ATOM 1459 O O . SER A 1 184 ? 4.716 14.555 3.978 1.00 47.00 184 SER A O 1
ATOM 1461 N N . ASP A 1 185 ? 3.765 15.553 2.226 1.00 52.47 185 ASP A N 1
ATOM 1462 C CA . ASP A 1 185 ? 3.486 16.816 2.930 1.00 52.47 185 ASP A CA 1
ATOM 1463 C C . ASP A 1 185 ? 2.227 16.826 3.815 1.00 52.47 185 ASP A C 1
ATOM 1465 O O . ASP A 1 185 ? 2.175 17.583 4.784 1.00 52.47 185 ASP A O 1
ATOM 1469 N N . GLN A 1 186 ? 1.217 15.988 3.550 1.00 53.81 186 GLN A N 1
ATOM 1470 C CA . GLN A 1 186 ? -0.042 15.990 4.325 1.00 53.81 186 GLN A CA 1
ATOM 1471 C C . GLN A 1 186 ? -0.030 15.022 5.524 1.00 53.81 186 GLN A C 1
ATOM 1473 O O . GLN A 1 186 ? -0.904 15.088 6.403 1.00 53.81 186 GLN A O 1
ATOM 1478 N N . LEU A 1 187 ? 0.956 14.119 5.552 1.00 57.47 187 LEU A N 1
ATOM 1479 C CA . LEU A 1 187 ? 1.096 13.036 6.531 1.00 57.47 187 LEU A CA 1
ATOM 1480 C C . LEU A 1 187 ? 2.284 13.209 7.483 1.00 57.47 187 LEU A C 1
ATOM 1482 O O . LEU A 1 187 ? 2.315 12.545 8.526 1.00 57.47 187 LEU A O 1
ATOM 1486 N N . LYS A 1 188 ? 3.216 14.126 7.179 1.00 57.00 188 LYS A N 1
ATOM 1487 C CA . LYS A 1 188 ? 4.213 14.611 8.146 1.00 57.00 188 LYS A CA 1
ATOM 1488 C C . LYS A 1 188 ? 3.504 14.930 9.472 1.00 57.00 188 LYS A C 1
ATOM 1490 O O . LYS A 1 188 ? 2.449 15.561 9.506 1.00 57.00 188 LYS A O 1
ATOM 1495 N N . ASP A 1 189 ? 4.071 14.416 10.563 1.00 63.56 189 ASP A N 1
ATOM 1496 C CA . ASP A 1 189 ? 3.561 14.508 11.940 1.00 63.56 189 ASP A CA 1
ATOM 1497 C C . ASP A 1 189 ? 2.265 13.749 12.318 1.00 63.56 189 ASP A C 1
ATOM 1499 O O . ASP A 1 189 ? 1.789 13.922 13.446 1.00 63.56 189 ASP A O 1
ATOM 1503 N N . VAL A 1 190 ? 1.713 12.849 11.491 1.00 76.06 190 VAL A N 1
ATOM 1504 C CA . VAL A 1 190 ? 0.551 12.038 11.916 1.00 76.06 190 VAL A CA 1
ATOM 1505 C C . VAL A 1 190 ? 0.957 10.864 12.826 1.00 76.06 190 VAL A C 1
ATOM 1507 O O . VAL A 1 190 ? 1.331 9.785 12.380 1.00 76.06 190 VAL A O 1
ATOM 1510 N N . ASP A 1 191 ? 0.796 11.051 14.139 1.00 85.88 191 ASP A N 1
ATOM 1511 C CA . ASP A 1 191 ? 1.119 10.074 15.196 1.00 85.88 191 ASP A CA 1
ATOM 1512 C C . ASP A 1 191 ? 0.248 8.785 15.223 1.00 85.88 191 ASP A C 1
ATOM 1514 O O . ASP A 1 191 ? 0.289 8.052 16.211 1.00 85.88 191 ASP A O 1
ATOM 1518 N N . ASN A 1 192 ? -0.578 8.481 14.215 1.00 91.31 192 ASN A N 1
ATOM 1519 C CA . ASN A 1 192 ? -1.371 7.240 14.192 1.00 91.31 192 ASN A CA 1
ATOM 1520 C C . ASN A 1 192 ? -1.706 6.723 12.785 1.00 91.31 192 ASN A C 1
ATOM 1522 O O . ASN A 1 192 ? -2.870 6.456 12.490 1.00 91.31 192 ASN A O 1
ATOM 1526 N N . LEU A 1 193 ? -0.699 6.556 11.926 1.00 88.62 193 LEU A N 1
ATOM 1527 C CA . LEU A 1 193 ? -0.900 5.954 10.605 1.00 88.62 193 LEU A CA 1
ATOM 1528 C C . LEU A 1 193 ? -1.544 4.550 10.707 1.00 88.62 193 LEU A C 1
ATOM 1530 O O . LEU A 1 193 ? -1.160 3.758 11.586 1.00 88.62 193 LEU A O 1
ATOM 1534 N N . PRO A 1 194 ? -2.539 4.241 9.853 1.00 91.94 194 PRO A N 1
ATOM 1535 C CA . PRO A 1 194 ? -3.124 2.917 9.756 1.00 91.94 194 PRO A CA 1
ATOM 1536 C C . PRO A 1 194 ? -2.237 1.983 8.929 1.00 91.94 194 PRO A C 1
ATOM 1538 O O . PRO A 1 194 ? -1.532 2.402 8.016 1.00 91.94 194 PRO A O 1
ATOM 1541 N N . ILE A 1 195 ? -2.340 0.694 9.227 1.00 91.81 195 ILE A N 1
ATOM 1542 C CA . ILE A 1 195 ? -1.860 -0.407 8.392 1.00 91.81 195 ILE A CA 1
ATOM 1543 C C . ILE A 1 195 ? -3.036 -1.368 8.277 1.00 91.81 195 ILE A C 1
ATOM 1545 O O . ILE A 1 195 ? -3.549 -1.816 9.308 1.00 91.81 195 ILE A O 1
ATOM 1549 N N . VAL A 1 196 ? -3.490 -1.677 7.065 1.00 93.19 196 VAL A N 1
ATOM 1550 C CA . VAL A 1 196 ? -4.632 -2.573 6.860 1.00 93.19 196 VAL A CA 1
ATOM 1551 C C . VAL A 1 196 ? -4.209 -3.804 6.071 1.00 93.19 196 VAL A C 1
ATOM 1553 O O . VAL A 1 196 ? -3.708 -3.720 4.959 1.00 93.19 196 VAL A O 1
ATOM 1556 N N . LYS A 1 197 ? -4.410 -4.976 6.671 1.00 94.00 197 LYS A N 1
ATOM 1557 C CA . LYS A 1 197 ? -4.210 -6.264 6.016 1.00 94.00 197 LYS A CA 1
ATOM 1558 C C . LYS A 1 197 ? -5.561 -6.792 5.561 1.00 94.00 197 LYS A C 1
ATOM 1560 O O . LYS A 1 197 ? -6.416 -7.050 6.409 1.00 94.00 197 LYS A O 1
ATOM 1565 N N . LEU A 1 198 ? -5.763 -6.948 4.259 1.00 93.44 198 LEU A N 1
ATOM 1566 C CA . LEU A 1 198 ? -7.007 -7.441 3.666 1.00 93.44 198 LEU A CA 1
ATOM 1567 C C . LEU A 1 198 ? -6.785 -8.806 3.018 1.00 93.44 198 LEU A C 1
ATOM 1569 O O . LEU A 1 198 ? -5.706 -9.102 2.517 1.00 93.44 198 LEU A O 1
ATOM 1573 N N . ARG A 1 199 ? -7.819 -9.646 3.034 1.00 92.06 199 ARG A N 1
ATOM 1574 C CA . ARG A 1 199 ? -7.884 -10.879 2.250 1.00 92.06 199 ARG A CA 1
ATOM 1575 C C . ARG A 1 199 ? -9.212 -10.924 1.509 1.00 92.06 199 ARG A C 1
ATOM 1577 O O . ARG A 1 199 ? -10.267 -10.938 2.150 1.00 92.06 199 ARG A O 1
ATOM 1584 N N . GLY A 1 200 ? -9.160 -10.961 0.187 1.00 89.94 200 GLY A N 1
ATOM 1585 C CA . GLY A 1 200 ? -10.314 -10.914 -0.711 1.00 89.94 200 GLY A CA 1
ATOM 1586 C C . GLY A 1 200 ? -9.911 -11.362 -2.111 1.00 89.94 200 GLY A C 1
ATOM 1587 O O . GLY A 1 200 ? -8.894 -12.030 -2.234 1.00 89.94 200 GLY A O 1
ATOM 1588 N N . VAL A 1 201 ? -10.729 -11.050 -3.115 1.00 88.31 201 VAL A N 1
ATOM 1589 C CA . VAL A 1 201 ? -10.452 -11.380 -4.522 1.00 88.31 201 VAL A CA 1
ATOM 1590 C C . VAL A 1 201 ? -9.788 -10.191 -5.210 1.00 88.31 201 VAL A C 1
ATOM 1592 O O . VAL A 1 201 ? -10.341 -9.091 -5.145 1.00 88.31 201 VAL A O 1
ATOM 1595 N N . GLY A 1 202 ? -8.661 -10.446 -5.875 1.00 85.44 202 GLY A N 1
ATOM 1596 C CA . GLY A 1 202 ? -7.919 -9.476 -6.675 1.00 85.44 202 GLY A CA 1
ATOM 1597 C C . GLY A 1 202 ? -7.282 -8.331 -5.892 1.00 85.44 202 GLY A C 1
ATOM 1598 O O . GLY A 1 202 ? -7.272 -8.311 -4.657 1.00 85.44 202 GLY A O 1
ATOM 1599 N N . ASP A 1 203 ? -6.757 -7.360 -6.641 1.00 87.62 203 ASP A N 1
ATOM 1600 C CA . ASP A 1 203 ? -5.999 -6.250 -6.070 1.00 87.62 203 ASP A CA 1
ATOM 1601 C C . ASP A 1 203 ? -6.882 -5.192 -5.375 1.00 87.62 203 ASP A C 1
ATOM 1603 O O . ASP A 1 203 ? -7.821 -4.654 -5.971 1.00 87.62 203 ASP A O 1
ATOM 1607 N N . PHE A 1 204 ? -6.563 -4.880 -4.116 1.00 88.38 204 PHE A N 1
ATOM 1608 C CA . PHE A 1 204 ? -7.106 -3.763 -3.342 1.00 88.38 204 PHE A CA 1
ATOM 1609 C C . PHE A 1 204 ? -6.198 -2.527 -3.321 1.00 88.38 204 PHE A C 1
ATOM 1611 O O . PHE A 1 204 ? -6.675 -1.492 -2.860 1.00 88.38 204 PHE A O 1
ATOM 1618 N N . SER A 1 205 ? -4.944 -2.597 -3.774 1.00 83.38 205 SER A N 1
ATOM 1619 C CA . SER A 1 205 ? -4.031 -1.448 -3.834 1.00 83.38 205 SER A CA 1
ATOM 1620 C C . SER A 1 205 ? -4.610 -0.361 -4.744 1.00 83.38 205 SER A C 1
ATOM 1622 O O . SER A 1 205 ? -4.893 0.744 -4.277 1.00 83.38 205 SER A O 1
ATOM 1624 N N . GLU A 1 206 ? -5.017 -0.744 -5.957 1.00 80.31 206 GLU A N 1
ATOM 1625 C CA . GLU A 1 206 ? -5.709 0.137 -6.892 1.00 80.31 206 GLU A CA 1
ATOM 1626 C C . GLU A 1 206 ? -7.118 0.525 -6.441 1.00 80.31 206 GLU A C 1
ATOM 1628 O O . GLU A 1 206 ? -7.641 1.582 -6.800 1.00 80.31 206 GLU A O 1
ATOM 1633 N N . LYS A 1 207 ? -7.786 -0.312 -5.644 1.00 86.06 207 LYS A N 1
ATOM 1634 C CA . LYS A 1 207 ? -9.217 -0.144 -5.338 1.00 86.06 207 LYS A CA 1
ATOM 1635 C C . LYS A 1 207 ? -9.492 0.576 -4.020 1.00 86.06 207 LYS A C 1
ATOM 1637 O O . LYS A 1 207 ? -10.602 1.080 -3.850 1.00 86.06 207 LYS A O 1
ATOM 1642 N N . LEU A 1 208 ? -8.539 0.648 -3.090 1.00 89.25 208 LEU A N 1
ATOM 1643 C CA . LEU A 1 208 ? -8.747 1.198 -1.748 1.00 89.25 208 LEU A CA 1
ATOM 1644 C C . LEU A 1 208 ? -8.205 2.626 -1.605 1.00 89.25 208 LEU A C 1
ATOM 1646 O O . LEU A 1 208 ? -7.006 2.843 -1.475 1.00 89.25 208 LEU A O 1
ATOM 1650 N N . SER A 1 209 ? -9.106 3.600 -1.476 1.00 88.44 209 SER A N 1
ATOM 1651 C CA . SER A 1 209 ? -8.766 4.919 -0.932 1.00 88.44 209 SER A CA 1
ATOM 1652 C C . SER A 1 209 ? -8.794 4.878 0.603 1.00 88.44 209 SER A C 1
ATOM 1654 O O . SER A 1 209 ? -9.729 4.333 1.201 1.00 88.44 209 SER A O 1
ATOM 1656 N N . ILE A 1 210 ? -7.787 5.461 1.262 1.00 88.62 210 ILE A N 1
ATOM 1657 C CA . ILE A 1 210 ? -7.762 5.649 2.722 1.00 88.62 210 ILE A CA 1
ATOM 1658 C C . ILE A 1 210 ? -7.679 7.149 3.017 1.00 88.62 210 ILE A C 1
ATOM 1660 O O . ILE A 1 210 ? -6.619 7.765 2.936 1.00 88.62 210 ILE A O 1
ATOM 1664 N N . GLU A 1 211 ? -8.800 7.755 3.394 1.00 88.62 211 GLU A N 1
ATOM 1665 C CA . GLU A 1 211 ? -8.924 9.208 3.516 1.00 88.62 211 GLU A CA 1
ATOM 1666 C C . GLU A 1 211 ? -8.862 9.678 4.968 1.00 88.62 211 GLU A C 1
ATOM 1668 O O . GLU A 1 211 ? -9.564 9.179 5.848 1.00 88.62 211 GLU A O 1
ATOM 1673 N N . LYS A 1 212 ? -8.049 10.704 5.231 1.00 89.75 212 LYS A N 1
ATOM 1674 C CA . LYS A 1 212 ? -7.963 11.356 6.542 1.00 89.75 212 LYS A CA 1
ATOM 1675 C C . LYS A 1 212 ? -9.174 12.264 6.789 1.00 89.75 212 LYS A C 1
ATOM 1677 O O . LYS A 1 212 ? -9.331 13.308 6.153 1.00 89.75 212 LYS A O 1
ATOM 1682 N N . ILE A 1 213 ? -9.973 11.941 7.806 1.00 89.69 213 ILE A N 1
ATOM 1683 C CA . ILE A 1 213 ? -11.097 12.780 8.238 1.00 89.69 213 ILE A CA 1
ATOM 1684 C C . ILE A 1 213 ? -10.571 14.098 8.828 1.00 89.69 213 ILE A C 1
ATOM 1686 O O . ILE A 1 213 ? -9.997 14.118 9.917 1.00 89.69 213 ILE A O 1
ATOM 1690 N N . THR A 1 214 ? -10.808 15.204 8.114 1.00 87.25 214 THR A N 1
ATOM 1691 C CA . THR A 1 214 ? -10.320 16.549 8.491 1.00 87.25 214 THR A CA 1
ATOM 1692 C C . THR A 1 214 ? -11.440 17.555 8.789 1.00 87.25 214 THR A C 1
ATOM 1694 O O . THR A 1 214 ? -11.214 18.501 9.541 1.00 87.25 214 THR A O 1
ATOM 1697 N N . TYR A 1 215 ? -12.659 17.346 8.268 1.00 84.25 215 TYR A N 1
ATOM 1698 C CA . TYR A 1 215 ? -13.754 18.333 8.350 1.00 84.25 215 TYR A CA 1
ATOM 1699 C C . TYR A 1 215 ? -15.110 17.785 8.837 1.00 84.25 215 TYR A C 1
ATOM 1701 O O . TYR A 1 215 ? -16.081 18.538 8.905 1.00 84.25 215 TYR A O 1
ATOM 1709 N N . ASP A 1 216 ? -15.210 16.505 9.212 1.00 88.00 216 ASP A N 1
ATOM 1710 C CA . ASP A 1 216 ? -16.454 15.950 9.766 1.00 88.00 216 ASP A CA 1
ATOM 1711 C C . ASP A 1 216 ? -16.626 16.374 11.233 1.00 88.00 216 ASP A C 1
ATOM 1713 O O . ASP A 1 216 ? -16.010 15.819 12.146 1.00 88.00 216 ASP A O 1
ATOM 1717 N N . ALA A 1 217 ? -17.479 17.371 11.468 1.00 87.19 217 ALA A N 1
ATOM 1718 C CA . ALA A 1 217 ? -17.737 17.903 12.804 1.00 87.19 217 ALA A CA 1
ATOM 1719 C C . ALA A 1 217 ? -18.292 16.852 13.785 1.00 87.19 217 ALA A C 1
ATOM 1721 O O . ALA A 1 217 ? -18.024 16.946 14.983 1.00 87.19 217 ALA A O 1
ATOM 1722 N N . THR A 1 218 ? -19.019 15.838 13.306 1.00 87.62 218 THR A N 1
ATOM 1723 C CA . THR A 1 218 ? -19.562 14.769 14.158 1.00 87.62 218 THR A CA 1
ATOM 1724 C C . THR A 1 218 ? -18.417 13.945 14.727 1.00 87.62 218 THR A C 1
ATOM 1726 O O . THR A 1 218 ? -18.302 13.807 15.944 1.00 87.62 218 THR A O 1
ATOM 1729 N N . ILE A 1 219 ? -17.515 13.483 13.859 1.00 87.81 219 ILE A N 1
ATOM 1730 C CA . ILE A 1 219 ? -16.364 12.648 14.225 1.00 87.81 219 ILE A CA 1
ATOM 1731 C C . ILE A 1 219 ? -15.347 13.445 15.048 1.00 87.81 219 ILE A C 1
ATOM 1733 O O . ILE A 1 219 ? -14.857 12.966 16.069 1.00 87.81 219 ILE A O 1
ATOM 1737 N N . LEU A 1 220 ? -15.058 14.685 14.649 1.00 88.00 220 LEU A N 1
ATOM 1738 C CA . LEU A 1 220 ? -14.082 15.542 15.329 1.00 88.00 220 LEU A CA 1
ATOM 1739 C C . LEU A 1 220 ? -14.573 16.037 16.700 1.00 88.00 220 LEU A C 1
ATOM 1741 O O . LEU A 1 220 ? -13.755 16.351 17.563 1.00 88.00 220 LEU A O 1
ATOM 1745 N N . SER A 1 221 ? -15.890 16.054 16.941 1.00 87.38 221 SER A N 1
ATOM 1746 C CA . SER A 1 221 ? -16.466 16.351 18.262 1.00 87.38 221 SER A CA 1
ATOM 1747 C C . SER A 1 221 ? -16.385 15.185 19.263 1.00 87.38 221 SER A C 1
ATOM 1749 O O . SER A 1 221 ? -16.680 15.369 20.449 1.00 87.38 221 SER A O 1
ATOM 1751 N N . ILE A 1 222 ? -15.961 13.988 18.832 1.00 87.69 222 ILE A N 1
ATOM 1752 C CA . ILE A 1 222 ? -15.815 12.816 19.705 1.00 87.69 222 ILE A CA 1
ATOM 1753 C C . ILE A 1 222 ? -14.679 13.073 20.711 1.00 87.69 222 ILE A C 1
ATOM 1755 O O . ILE A 1 222 ? -13.510 12.809 20.452 1.00 87.69 222 ILE A O 1
ATOM 1759 N N . ASN A 1 223 ? -15.028 13.516 21.921 1.00 86.44 223 ASN A N 1
ATOM 1760 C CA . ASN A 1 223 ? -14.097 13.825 23.025 1.00 86.44 223 ASN A CA 1
ATOM 1761 C C . ASN A 1 223 ? -13.188 12.639 23.451 1.00 86.44 223 ASN A C 1
ATOM 1763 O O . ASN A 1 223 ? -12.194 12.798 24.166 1.00 86.44 223 ASN A O 1
ATOM 1767 N N . SER A 1 224 ? -13.524 11.414 23.038 1.00 90.50 224 SER A N 1
ATOM 1768 C CA . SER A 1 224 ? -12.690 10.226 23.233 1.00 90.50 224 SER A CA 1
ATOM 1769 C C . SER A 1 224 ? -11.723 9.918 22.086 1.00 90.50 224 SER A C 1
ATOM 1771 O O . SER A 1 224 ? -10.934 8.991 22.253 1.00 90.50 224 SER A O 1
ATOM 1773 N N . LEU A 1 225 ? -11.767 10.631 20.958 1.00 93.81 225 LEU A N 1
ATOM 1774 C CA . LEU A 1 225 ? -10.872 10.441 19.812 1.00 93.81 225 LEU A CA 1
ATOM 1775 C C . LEU A 1 225 ? -9.403 10.629 20.225 1.00 93.81 225 LEU A C 1
ATOM 1777 O O . LEU A 1 225 ? -9.075 11.476 21.062 1.00 93.81 225 LEU A O 1
ATOM 1781 N N . VAL A 1 226 ? -8.513 9.801 19.676 1.00 94.19 226 VAL A N 1
ATOM 1782 C CA . VAL A 1 226 ? -7.070 9.859 19.936 1.00 94.19 226 VAL A CA 1
ATOM 1783 C C . VAL A 1 226 ? -6.323 9.825 18.611 1.00 94.19 226 VAL A C 1
ATOM 1785 O O . VAL A 1 226 ? -6.197 8.777 17.986 1.00 94.19 226 VAL A O 1
ATOM 1788 N N . GLY A 1 227 ? -5.809 10.988 18.215 1.00 92.31 227 GLY A N 1
ATOM 1789 C CA . GLY A 1 227 ? -5.202 11.181 16.905 1.00 92.31 227 GLY A CA 1
ATOM 1790 C C . GLY A 1 227 ? -6.263 11.378 15.823 1.00 92.31 227 GLY A C 1
ATOM 1791 O O . GLY A 1 227 ? -7.237 12.100 16.021 1.00 92.31 227 GLY A O 1
ATOM 1792 N N . THR A 1 228 ? -6.040 10.739 14.685 1.00 91.81 228 THR A N 1
ATOM 1793 C CA . THR A 1 228 ? -6.761 10.910 13.422 1.00 91.81 228 THR A CA 1
ATOM 1794 C C . THR A 1 228 ? -7.760 9.775 13.187 1.00 91.81 228 THR A C 1
ATOM 1796 O O . THR A 1 228 ? -7.473 8.620 13.511 1.00 91.81 228 THR A O 1
ATOM 1799 N N . ALA A 1 229 ? -8.914 10.096 12.599 1.00 94.25 229 ALA A N 1
ATOM 1800 C CA . ALA A 1 229 ? -9.865 9.127 12.054 1.00 94.25 229 ALA A CA 1
ATOM 1801 C C . ALA A 1 229 ? -9.681 8.992 10.534 1.00 94.25 229 ALA A C 1
ATOM 1803 O O . ALA A 1 229 ? -9.349 9.974 9.870 1.00 94.25 229 ALA A O 1
ATOM 1804 N N . TYR A 1 230 ? -9.924 7.798 9.995 1.00 93.69 230 TYR A N 1
ATOM 1805 C CA . TYR A 1 230 ? -9.729 7.489 8.578 1.00 93.69 230 TYR A CA 1
ATOM 1806 C C . TYR A 1 230 ? -10.961 6.802 7.997 1.00 93.69 230 TYR A C 1
ATOM 1808 O O . TYR A 1 230 ? -11.482 5.882 8.630 1.00 93.69 230 TYR A O 1
ATOM 1816 N N . ASP A 1 231 ? -11.409 7.229 6.818 1.00 93.12 231 ASP A N 1
ATOM 1817 C CA . ASP A 1 231 ? -12.413 6.522 6.017 1.00 93.12 231 ASP A CA 1
ATOM 1818 C C . ASP A 1 231 ? -11.699 5.572 5.053 1.00 93.12 231 ASP A C 1
ATOM 1820 O O . ASP A 1 231 ? -10.809 5.987 4.316 1.00 93.12 231 ASP A O 1
ATOM 1824 N N . PHE A 1 232 ? -12.058 4.294 5.083 1.00 92.50 232 PHE A N 1
ATOM 1825 C CA . PHE A 1 232 ? -11.539 3.286 4.163 1.00 92.50 232 PHE A CA 1
ATOM 1826 C C . PHE A 1 232 ? -12.616 3.076 3.107 1.00 92.50 232 PHE A C 1
ATOM 1828 O O . PHE A 1 232 ? -13.704 2.616 3.449 1.00 92.50 232 PHE A O 1
ATOM 1835 N N . ILE A 1 233 ? -12.343 3.440 1.857 1.00 90.69 233 ILE A N 1
ATOM 1836 C CA . ILE A 1 233 ? -13.333 3.532 0.780 1.00 90.69 233 ILE A CA 1
ATOM 1837 C C . ILE A 1 233 ? -12.864 2.663 -0.388 1.00 90.69 233 ILE A C 1
ATOM 1839 O O . ILE A 1 233 ? -11.813 2.922 -0.966 1.00 90.69 233 ILE A O 1
ATOM 1843 N N . CYS A 1 234 ? -13.650 1.652 -0.757 1.00 90.06 234 CYS A N 1
ATOM 1844 C CA . CYS A 1 234 ? -13.420 0.916 -2.000 1.00 90.06 234 CYS A CA 1
ATOM 1845 C C . CYS A 1 234 ? -14.016 1.711 -3.170 1.00 90.06 234 CYS A C 1
ATOM 1847 O O . CYS A 1 234 ? -15.139 2.209 -3.056 1.00 90.06 234 CYS A O 1
ATOM 1849 N N . LYS A 1 235 ? -13.269 1.846 -4.271 1.00 88.00 235 LYS A N 1
ATOM 1850 C CA . LYS A 1 235 ? -13.700 2.545 -5.497 1.00 88.00 235 LYS A CA 1
ATOM 1851 C C . LYS A 1 235 ? -14.863 1.820 -6.204 1.00 88.00 235 LYS A C 1
ATOM 1853 O O . LYS A 1 235 ? -15.598 2.450 -6.962 1.00 88.00 235 LYS A O 1
ATOM 1858 N N . ASP A 1 236 ? -15.038 0.524 -5.944 1.00 86.38 236 ASP A N 1
ATOM 1859 C CA . ASP A 1 236 ? -16.046 -0.366 -6.530 1.00 86.38 236 ASP A CA 1
ATOM 1860 C C . ASP A 1 236 ? -16.830 -1.167 -5.456 1.00 86.38 236 ASP A C 1
ATOM 1862 O O . ASP A 1 236 ? -16.712 -0.935 -4.251 1.00 86.38 236 ASP A O 1
ATOM 1866 N N . ASP A 1 237 ? -17.644 -2.134 -5.895 1.00 83.75 237 ASP A N 1
ATOM 1867 C CA . ASP A 1 237 ? -18.438 -3.020 -5.026 1.00 83.75 237 ASP A CA 1
ATOM 1868 C C . ASP A 1 237 ? -17.635 -4.190 -4.401 1.00 83.75 237 ASP A C 1
ATOM 1870 O O . ASP A 1 237 ? -18.232 -5.089 -3.780 1.00 83.75 237 ASP A O 1
ATOM 1874 N N . SER A 1 238 ? -16.301 -4.207 -4.549 1.00 86.12 238 SER A N 1
ATOM 1875 C CA . SER A 1 238 ? -15.436 -5.280 -4.049 1.00 86.12 238 SER A CA 1
ATOM 1876 C C . SER A 1 238 ? -15.508 -5.421 -2.527 1.00 86.12 238 SER A C 1
ATOM 1878 O O . SER A 1 238 ? -15.719 -4.472 -1.767 1.00 86.12 238 SER A O 1
ATOM 1880 N N . LYS A 1 239 ? -15.364 -6.662 -2.050 1.00 86.81 239 LYS A N 1
ATOM 1881 C CA . LYS A 1 239 ? -15.512 -7.029 -0.633 1.00 86.81 239 LYS A CA 1
ATOM 1882 C C . LYS A 1 239 ? -14.403 -7.980 -0.218 1.00 86.81 239 LYS A C 1
ATOM 1884 O O . LYS A 1 239 ? -14.118 -8.955 -0.905 1.00 86.81 239 LYS A O 1
ATOM 1889 N N . PHE A 1 240 ? -13.842 -7.737 0.960 1.00 91.00 240 PHE A N 1
ATOM 1890 C CA . PHE A 1 240 ? -12.873 -8.629 1.586 1.00 91.00 240 PHE A CA 1
ATOM 1891 C C . PHE A 1 240 ? -13.557 -9.634 2.530 1.00 91.00 240 PHE A C 1
ATOM 1893 O O . PHE A 1 240 ? -14.541 -9.323 3.204 1.00 91.00 240 PHE A O 1
ATOM 1900 N N . GLU A 1 241 ? -13.017 -10.850 2.612 1.00 90.25 241 GLU A N 1
ATOM 1901 C CA . GLU A 1 241 ? -13.505 -11.917 3.496 1.00 90.25 241 GLU A CA 1
ATOM 1902 C C . GLU A 1 241 ? -13.060 -11.696 4.950 1.00 90.25 241 GLU A C 1
ATOM 1904 O O . GLU A 1 241 ? -13.815 -11.935 5.900 1.00 90.25 241 GLU A O 1
ATOM 1909 N N . GLN A 1 242 ? -11.815 -11.248 5.135 1.00 89.62 242 GLN A N 1
ATOM 1910 C CA . GLN A 1 242 ? -11.242 -10.891 6.431 1.00 89.62 242 GLN A CA 1
ATOM 1911 C C . GLN A 1 242 ? -10.326 -9.682 6.280 1.00 89.62 242 GLN A C 1
ATOM 1913 O O . GLN A 1 242 ? -9.543 -9.612 5.340 1.00 89.62 242 GLN A O 1
ATOM 1918 N N . GLY A 1 243 ? -10.408 -8.756 7.233 1.00 94.50 243 GLY A N 1
ATOM 1919 C CA . GLY A 1 243 ? -9.466 -7.653 7.344 1.00 94.50 243 GLY A CA 1
ATOM 1920 C C . GLY A 1 243 ? -8.941 -7.524 8.767 1.00 94.50 243 GLY A C 1
ATOM 1921 O O . GLY A 1 243 ? -9.641 -7.834 9.738 1.00 94.50 243 GLY A O 1
ATOM 1922 N N . GLU A 1 244 ? -7.712 -7.052 8.898 1.00 96.62 244 GLU A N 1
ATOM 1923 C CA . GLU A 1 244 ? -7.071 -6.718 10.160 1.00 96.62 244 GLU A CA 1
ATOM 1924 C C . GLU A 1 244 ? -6.489 -5.308 10.059 1.00 96.62 244 GLU A C 1
ATOM 1926 O O . GLU A 1 244 ? -5.571 -5.050 9.288 1.00 96.62 244 GLU A O 1
ATOM 1931 N N . LEU A 1 245 ? -7.065 -4.387 10.828 1.00 96.81 245 LEU A N 1
ATOM 1932 C CA . LEU A 1 245 ? -6.650 -2.994 10.884 1.00 96.81 245 LEU A CA 1
ATOM 1933 C C . LEU A 1 245 ? -5.766 -2.781 12.107 1.00 96.81 245 LEU A C 1
ATOM 1935 O O . LEU A 1 245 ? -6.173 -3.079 13.235 1.00 96.81 245 LEU A O 1
ATOM 1939 N N . SER A 1 246 ? -4.587 -2.218 11.876 1.00 96.06 246 SER A N 1
ATOM 1940 C CA . SER A 1 246 ? -3.650 -1.798 12.906 1.00 96.06 246 SER A CA 1
ATOM 1941 C C . SER A 1 246 ? -3.415 -0.289 12.882 1.00 96.06 246 SER A C 1
ATOM 1943 O O . SER A 1 246 ? -3.456 0.336 11.830 1.00 96.06 246 SER A O 1
ATOM 1945 N N . PHE A 1 247 ? -3.137 0.295 14.047 1.00 94.75 247 PHE A N 1
ATOM 1946 C CA . PHE A 1 247 ? -2.696 1.682 14.206 1.00 94.75 247 PHE A CA 1
ATOM 1947 C C . PHE A 1 247 ? -1.448 1.721 15.086 1.00 94.75 247 PHE A C 1
ATOM 1949 O O . PHE A 1 247 ? -1.506 1.310 16.250 1.00 94.75 247 PHE A O 1
ATOM 1956 N N . LYS A 1 248 ? -0.340 2.247 14.558 1.00 92.69 248 LYS A N 1
ATOM 1957 C CA . LYS A 1 248 ? 0.906 2.462 15.309 1.00 92.69 248 LYS A CA 1
ATOM 1958 C C . LYS A 1 248 ? 0.811 3.790 16.061 1.00 92.69 248 LYS A C 1
ATOM 1960 O O . LYS A 1 248 ? 0.804 4.843 15.436 1.00 92.69 248 LYS A O 1
ATOM 1965 N N . ILE A 1 249 ? 0.691 3.760 17.391 1.00 93.44 249 ILE A N 1
ATOM 1966 C CA . ILE A 1 249 ? 0.422 4.969 18.186 1.00 93.44 249 ILE A CA 1
ATOM 1967 C C . ILE A 1 249 ? 1.731 5.657 18.591 1.00 93.44 249 ILE A C 1
ATOM 1969 O O . ILE A 1 249 ? 2.485 5.174 19.437 1.00 93.44 249 ILE A O 1
ATOM 1973 N N . GLY A 1 250 ? 1.965 6.827 18.003 1.00 90.69 250 GLY A N 1
ATOM 1974 C CA . GLY A 1 250 ? 3.115 7.691 18.224 1.00 90.69 250 GLY A CA 1
ATOM 1975 C C . GLY A 1 250 ? 3.217 8.243 19.646 1.00 90.69 250 GLY A C 1
ATOM 1976 O O . GLY A 1 250 ? 2.235 8.419 20.381 1.00 90.69 250 GLY A O 1
ATOM 1977 N N . GLY A 1 251 ? 4.454 8.543 20.048 1.00 88.31 251 GLY A N 1
ATOM 1978 C CA . GLY A 1 251 ? 4.783 8.941 21.416 1.00 88.31 251 GLY A CA 1
ATOM 1979 C C . GLY A 1 251 ? 4.067 10.209 21.889 1.00 88.31 251 GLY A C 1
ATOM 1980 O O . GLY A 1 251 ? 3.788 10.326 23.085 1.00 88.31 251 GLY A O 1
ATOM 1981 N N . LYS A 1 252 ? 3.710 11.143 20.989 1.00 90.25 252 LYS A N 1
ATOM 1982 C CA . LYS A 1 252 ? 2.987 12.372 21.366 1.00 90.25 252 LYS A CA 1
ATOM 1983 C C . LYS A 1 252 ? 1.592 12.046 21.920 1.00 90.25 252 LYS A C 1
ATOM 1985 O O . LYS A 1 252 ? 1.218 12.579 22.966 1.00 90.25 252 LYS A O 1
ATOM 1990 N N . LEU A 1 253 ? 0.865 11.111 21.296 1.00 90.38 253 LEU A N 1
ATOM 1991 C CA . LEU A 1 253 ? -0.473 10.679 21.731 1.00 90.38 253 LEU A CA 1
ATOM 1992 C C . LEU A 1 253 ? -0.446 9.909 23.062 1.00 90.38 253 LEU A C 1
ATOM 1994 O O . LEU A 1 253 ? -1.384 10.022 23.863 1.00 90.38 253 LEU A O 1
ATOM 1998 N N . LEU A 1 254 ? 0.637 9.170 23.326 1.00 90.00 254 LEU A N 1
ATOM 1999 C CA . LEU A 1 254 ? 0.813 8.373 24.546 1.00 90.00 254 LEU A CA 1
ATOM 2000 C C . LEU A 1 254 ? 1.182 9.194 25.793 1.00 90.00 254 LEU A C 1
ATOM 2002 O O . LEU A 1 254 ? 0.986 8.711 26.908 1.00 90.00 254 LEU A O 1
ATOM 2006 N N . LYS A 1 255 ? 1.624 10.454 25.653 1.00 88.56 255 LYS A N 1
ATOM 2007 C CA . LYS A 1 255 ? 1.840 11.354 26.810 1.00 88.56 255 LYS A CA 1
ATOM 2008 C C . LYS A 1 255 ? 0.567 11.534 27.646 1.00 88.56 255 LYS A C 1
ATOM 2010 O O . LYS A 1 255 ? 0.622 11.531 28.872 1.00 88.56 255 LYS A O 1
ATOM 2015 N N . ASN A 1 256 ? -0.581 11.637 26.972 1.00 85.31 256 ASN A N 1
ATOM 2016 C CA . ASN A 1 256 ? -1.885 11.912 27.586 1.00 85.31 256 ASN A CA 1
ATOM 2017 C C . ASN A 1 256 ? -2.830 10.694 27.601 1.00 85.31 256 ASN A C 1
ATOM 2019 O O . ASN A 1 256 ? -3.946 10.786 28.118 1.00 85.31 256 ASN A O 1
ATOM 2023 N N . ASN A 1 257 ? -2.414 9.550 27.044 1.00 89.12 257 ASN A N 1
ATOM 2024 C CA . ASN A 1 257 ? -3.233 8.342 26.947 1.00 89.12 257 ASN A CA 1
ATOM 2025 C C . ASN A 1 257 ? -2.408 7.081 27.216 1.00 89.12 257 ASN A C 1
ATOM 2027 O O . ASN A 1 257 ? -1.327 6.894 26.672 1.00 89.12 257 ASN A O 1
ATOM 2031 N N . LYS A 1 258 ? -2.952 6.147 27.997 1.00 90.81 258 LYS A N 1
ATOM 2032 C CA . LYS A 1 258 ? -2.318 4.842 28.217 1.00 90.81 258 LYS A CA 1
ATOM 2033 C C . LYS A 1 258 ? -2.769 3.895 27.109 1.00 90.81 258 LYS A C 1
ATOM 2035 O O . LYS A 1 258 ? -3.968 3.673 26.984 1.00 90.81 258 LYS A O 1
ATOM 2040 N N . LEU A 1 259 ? -1.833 3.278 26.382 1.00 90.56 259 LEU A N 1
ATOM 2041 C CA . LEU A 1 259 ? -2.119 2.366 25.258 1.00 90.56 259 LEU A CA 1
ATOM 2042 C C . LEU A 1 259 ? -3.204 1.319 25.588 1.00 90.56 259 LEU A C 1
ATOM 2044 O O . LEU A 1 259 ? -4.118 1.100 24.806 1.00 90.56 259 LEU A O 1
ATOM 2048 N N . LYS A 1 260 ? -3.158 0.737 26.796 1.00 89.50 260 LYS A N 1
ATOM 2049 C CA . LYS A 1 260 ? -4.130 -0.259 27.296 1.00 89.50 260 LYS A CA 1
ATOM 2050 C C . LYS A 1 260 ? -5.583 0.234 27.422 1.00 89.50 260 LYS A C 1
ATOM 2052 O O . LYS A 1 260 ? -6.479 -0.593 27.550 1.00 89.50 260 LYS A O 1
ATOM 2057 N N . ASP A 1 261 ? -5.791 1.549 27.483 1.00 90.12 261 ASP A N 1
ATOM 2058 C CA . ASP A 1 261 ? -7.104 2.191 27.616 1.00 90.12 261 ASP A CA 1
ATOM 2059 C C . ASP A 1 261 ? -7.639 2.644 26.236 1.00 90.12 261 ASP A C 1
ATOM 2061 O O . ASP A 1 261 ? -8.801 3.046 26.122 1.00 90.12 261 ASP A O 1
ATOM 2065 N N . LEU A 1 262 ? -6.811 2.547 25.185 1.00 94.00 262 LEU A N 1
ATOM 2066 C CA . LEU A 1 262 ? -7.183 2.801 23.795 1.00 94.00 262 LEU A CA 1
ATOM 2067 C C . LEU A 1 262 ? -7.802 1.558 23.147 1.00 94.00 262 LEU A C 1
ATOM 2069 O O . LEU A 1 262 ? -7.406 0.428 23.433 1.00 94.00 262 LEU A O 1
ATOM 2073 N N . VAL A 1 263 ? -8.753 1.773 22.245 1.00 94.94 263 VAL A N 1
ATOM 2074 C CA . VAL A 1 263 ? -9.356 0.750 21.383 1.00 94.94 263 VAL A CA 1
ATOM 2075 C C . VAL A 1 263 ? -9.579 1.330 19.991 1.00 94.94 263 VAL A C 1
ATOM 2077 O O . VAL A 1 263 ? -9.734 2.539 19.849 1.00 94.94 263 VAL A O 1
ATOM 2080 N N . ILE A 1 264 ? -9.636 0.479 18.974 1.00 96.62 264 ILE A N 1
ATOM 2081 C CA . ILE A 1 264 ? -10.119 0.869 17.649 1.00 96.62 264 ILE A CA 1
ATOM 2082 C C . ILE A 1 264 ? -11.649 0.910 17.699 1.00 96.62 264 ILE A C 1
ATOM 2084 O O . ILE A 1 264 ? -12.280 0.017 18.271 1.00 96.62 264 ILE A O 1
ATOM 2088 N N . ALA A 1 265 ? -12.251 1.938 17.113 1.00 94.44 265 ALA A N 1
ATOM 2089 C CA . ALA A 1 265 ? -13.690 2.065 16.941 1.00 94.44 265 ALA A CA 1
ATOM 2090 C C . ALA A 1 265 ? -14.047 2.238 15.462 1.00 94.44 265 ALA A C 1
ATOM 2092 O O . ALA A 1 265 ? -13.273 2.817 14.706 1.00 94.44 265 ALA A O 1
ATOM 2093 N N . HIS A 1 266 ? -15.224 1.742 15.082 1.00 94.69 266 HIS A N 1
ATOM 2094 C CA . HIS A 1 266 ? -15.874 2.006 13.800 1.00 94.69 266 HIS A CA 1
ATOM 2095 C C . HIS A 1 266 ? -16.976 3.050 13.983 1.00 94.69 266 HIS A C 1
ATOM 2097 O O . HIS A 1 266 ? -17.737 2.940 14.950 1.00 94.69 266 HIS A O 1
ATOM 2103 N N . PHE A 1 267 ? -17.120 3.999 13.061 1.00 92.12 267 PHE A N 1
ATOM 2104 C CA . PHE A 1 267 ? -18.222 4.964 13.077 1.00 92.12 267 PHE A CA 1
ATOM 2105 C C . PHE A 1 267 ? -19.224 4.690 11.950 1.00 92.12 267 PHE A C 1
ATOM 2107 O O . PHE A 1 267 ? -18.912 4.825 10.771 1.00 92.12 267 PHE A O 1
ATOM 2114 N N . ASP A 1 268 ? -20.443 4.304 12.325 1.00 86.31 268 ASP A N 1
ATOM 2115 C CA . ASP A 1 268 ? -21.564 4.131 11.401 1.00 86.31 268 ASP A CA 1
ATOM 2116 C C . ASP A 1 268 ? -22.274 5.476 11.185 1.00 86.31 268 ASP A C 1
ATOM 2118 O O . ASP A 1 268 ? -23.009 5.938 12.064 1.00 86.31 268 ASP A O 1
ATOM 2122 N N . LYS A 1 269 ? -22.063 6.082 10.006 1.00 82.75 269 LYS A N 1
ATOM 2123 C CA . LYS A 1 269 ? -22.686 7.355 9.595 1.00 82.75 269 LYS A CA 1
ATOM 2124 C C . LYS A 1 269 ? -24.221 7.288 9.585 1.00 82.75 269 LYS A C 1
ATOM 2126 O O . LYS A 1 269 ? -24.861 8.288 9.891 1.00 82.75 269 LYS A O 1
ATOM 2131 N N . ASN A 1 270 ? -24.817 6.133 9.268 1.00 79.25 270 ASN A N 1
ATOM 2132 C CA . ASN A 1 270 ? -26.272 5.992 9.126 1.00 79.25 270 ASN A CA 1
ATOM 2133 C C . ASN A 1 270 ? -26.972 5.939 10.488 1.00 79.25 270 ASN A C 1
ATOM 2135 O O . ASN A 1 270 ? -28.020 6.550 10.679 1.00 79.25 270 ASN A O 1
ATOM 2139 N N . GLY A 1 271 ? -26.386 5.205 11.438 1.00 74.75 271 GLY A N 1
ATOM 2140 C CA . GLY A 1 271 ? -26.879 5.148 12.815 1.00 74.75 271 GLY A CA 1
ATOM 2141 C C . GLY A 1 271 ? -26.429 6.322 13.692 1.00 74.75 271 GLY A C 1
ATOM 2142 O O . GLY A 1 271 ? -27.004 6.524 14.759 1.00 74.75 271 GLY A O 1
ATOM 2143 N N . ASN A 1 272 ? -25.391 7.062 13.279 1.00 80.62 272 ASN A N 1
ATOM 2144 C CA . ASN A 1 272 ? -24.578 7.924 14.146 1.00 80.62 272 ASN A CA 1
ATOM 2145 C C . ASN A 1 272 ? -24.056 7.155 15.383 1.00 80.62 272 ASN A C 1
ATOM 2147 O O . ASN A 1 272 ? -24.157 7.603 16.527 1.00 80.62 272 ASN A O 1
ATOM 2151 N N . ILE A 1 273 ? -23.553 5.933 15.156 1.00 83.12 273 ILE A N 1
ATOM 2152 C CA . ILE A 1 273 ? -23.144 4.995 16.214 1.00 83.12 273 ILE A CA 1
ATOM 2153 C C . ILE A 1 273 ? -21.638 4.752 16.149 1.00 83.12 273 ILE A C 1
ATOM 2155 O O . ILE A 1 273 ? -21.116 4.206 15.175 1.00 83.12 273 ILE A O 1
ATOM 2159 N N . LEU A 1 274 ? -20.944 5.056 17.249 1.00 86.38 274 LEU A N 1
ATOM 2160 C CA . LEU A 1 274 ? -19.550 4.669 17.448 1.00 86.38 274 LEU A CA 1
ATOM 2161 C C . LEU A 1 274 ? -19.463 3.285 18.119 1.00 86.38 274 LEU A C 1
ATOM 2163 O O . LEU A 1 274 ? -19.793 3.097 19.294 1.00 86.38 274 LEU A O 1
ATOM 2167 N N . LYS A 1 275 ? -18.989 2.295 17.361 1.00 89.38 275 LYS A N 1
ATOM 2168 C CA . LYS A 1 275 ? -18.893 0.886 17.753 1.00 89.38 275 LYS A CA 1
ATOM 2169 C C . LYS A 1 275 ? -17.452 0.518 18.098 1.00 89.38 275 LYS A C 1
ATOM 2171 O O . LYS A 1 275 ? -16.599 0.422 17.219 1.00 89.38 275 LYS A O 1
ATOM 2176 N N . LEU A 1 276 ? -17.182 0.253 19.376 1.00 90.31 276 LEU A N 1
ATOM 2177 C CA . LEU A 1 276 ? -15.858 -0.187 19.831 1.00 90.31 276 LEU A CA 1
ATOM 2178 C C . LEU A 1 276 ? -15.548 -1.612 19.342 1.00 90.31 276 LEU A C 1
ATOM 2180 O O . LEU A 1 276 ? -16.375 -2.518 19.483 1.00 90.31 276 LEU A O 1
ATOM 2184 N N . LEU A 1 277 ? -14.344 -1.830 18.814 1.00 90.81 277 LEU A N 1
ATOM 2185 C CA . LEU A 1 277 ? -13.878 -3.130 18.335 1.00 90.81 277 LEU A CA 1
ATOM 2186 C C . LEU A 1 277 ? -13.050 -3.866 19.393 1.00 90.81 277 LEU A C 1
ATOM 2188 O O . LEU A 1 277 ? -12.367 -3.271 20.235 1.00 90.81 277 LEU A O 1
ATOM 2192 N N . LYS A 1 278 ? -13.044 -5.202 19.310 1.00 91.88 278 LYS A N 1
ATOM 2193 C CA . LYS A 1 278 ? -12.151 -6.045 20.112 1.00 91.88 278 LYS A CA 1
ATOM 2194 C C . LYS A 1 278 ? -10.706 -5.813 19.661 1.00 91.88 278 LYS A C 1
ATOM 2196 O O . LYS A 1 278 ? -10.265 -6.387 18.672 1.00 91.88 278 LYS A O 1
ATOM 2201 N N . THR A 1 279 ? -9.999 -4.985 20.421 1.00 93.00 279 THR A N 1
ATOM 2202 C CA . THR A 1 279 ? -8.644 -4.521 20.110 1.00 93.00 279 THR A CA 1
ATOM 2203 C C . THR A 1 279 ? -7.596 -5.323 20.890 1.00 93.00 279 THR A C 1
ATOM 2205 O O . THR A 1 279 ? -7.749 -5.547 22.095 1.00 93.00 279 THR A O 1
ATOM 2208 N N . ALA A 1 280 ? -6.548 -5.764 20.199 1.00 93.69 280 ALA A N 1
ATOM 2209 C CA . ALA A 1 280 ? -5.299 -6.265 20.760 1.00 93.69 280 ALA A CA 1
ATOM 2210 C C . ALA A 1 280 ? -4.273 -5.123 20.874 1.00 93.69 280 ALA A C 1
ATOM 2212 O O . ALA A 1 280 ? -4.360 -4.129 20.156 1.00 93.69 280 ALA A O 1
ATOM 2213 N N . HIS A 1 281 ? -3.308 -5.267 21.785 1.00 94.06 281 HIS A N 1
ATOM 2214 C CA . HIS A 1 281 ? -2.331 -4.227 22.118 1.00 94.06 281 HIS A CA 1
ATOM 2215 C C . HIS A 1 281 ? -0.920 -4.805 22.076 1.00 94.06 281 HIS A C 1
ATOM 2217 O O . HIS A 1 281 ? -0.586 -5.623 22.939 1.00 94.06 281 HIS A O 1
ATOM 2223 N N . ASN A 1 282 ? -0.084 -4.342 21.148 1.00 93.12 282 ASN A N 1
ATOM 2224 C CA . ASN A 1 282 ? 1.351 -4.593 21.201 1.00 93.12 282 ASN A CA 1
ATOM 2225 C C . ASN A 1 282 ? 2.059 -3.438 21.926 1.00 93.12 282 ASN A C 1
ATOM 2227 O O . ASN A 1 282 ? 1.981 -2.285 21.512 1.00 93.12 282 ASN A O 1
ATOM 2231 N N . LYS A 1 283 ? 2.741 -3.739 23.037 1.00 90.12 283 LYS A N 1
ATOM 2232 C CA . LYS A 1 283 ? 3.424 -2.732 23.865 1.00 90.12 283 LYS A CA 1
ATOM 2233 C C . LYS A 1 283 ? 4.819 -2.360 23.372 1.00 90.12 283 LYS A C 1
ATOM 2235 O O . LYS A 1 283 ? 5.281 -1.288 23.737 1.00 90.12 283 LYS A O 1
ATOM 2240 N N . THR A 1 284 ? 5.502 -3.234 22.633 1.00 89.81 284 THR A N 1
ATOM 2241 C CA . THR A 1 284 ? 6.852 -2.939 22.120 1.00 89.81 284 THR A CA 1
ATOM 2242 C C . THR A 1 284 ? 6.769 -2.000 20.922 1.00 89.81 284 THR A C 1
ATOM 2244 O O . THR A 1 284 ? 7.500 -1.021 20.857 1.00 89.81 284 THR A O 1
ATOM 2247 N N . GLU A 1 285 ? 5.808 -2.245 20.033 1.00 89.19 285 GLU A N 1
ATOM 2248 C CA . GLU A 1 285 ? 5.552 -1.445 18.825 1.00 89.19 285 GLU A CA 1
ATOM 2249 C C . GLU A 1 285 ? 4.560 -0.287 19.041 1.00 89.19 285 GLU A C 1
ATOM 2251 O O . GLU A 1 285 ? 4.356 0.525 18.144 1.00 89.19 285 GLU A O 1
ATOM 2256 N N . ASN A 1 286 ? 3.940 -0.195 20.225 1.00 92.88 286 ASN A N 1
ATOM 2257 C CA . ASN A 1 286 ? 2.838 0.730 20.537 1.00 92.88 286 ASN A CA 1
ATOM 2258 C C . ASN A 1 286 ? 1.626 0.621 19.587 1.00 92.88 286 ASN A C 1
ATOM 2260 O O . ASN A 1 286 ? 0.919 1.599 19.340 1.00 92.88 286 ASN A O 1
ATOM 2264 N N . THR A 1 287 ? 1.355 -0.583 19.086 1.00 94.19 287 THR A N 1
ATOM 2265 C CA . THR A 1 287 ? 0.333 -0.833 18.062 1.00 94.19 287 THR A CA 1
ATOM 2266 C C . THR A 1 287 ? -0.986 -1.318 18.670 1.00 94.19 287 THR A C 1
ATOM 2268 O O . THR A 1 287 ? -1.016 -2.138 19.595 1.00 94.19 287 THR A O 1
ATOM 2271 N N . LEU A 1 288 ? -2.096 -0.806 18.141 1.00 96.50 288 LEU A N 1
ATOM 2272 C CA . LEU A 1 288 ? -3.452 -1.321 18.345 1.00 96.50 288 LEU A CA 1
ATOM 2273 C C . LEU A 1 288 ? -3.847 -2.152 17.127 1.00 96.50 288 LEU A C 1
ATOM 2275 O O . LEU A 1 288 ? -3.622 -1.678 16.024 1.00 96.50 288 LEU A O 1
ATOM 2279 N N . THR A 1 289 ? -4.492 -3.306 17.301 1.00 97.19 289 THR A N 1
ATOM 2280 C CA . THR A 1 289 ? -4.918 -4.168 16.177 1.00 97.19 289 THR A CA 1
ATOM 2281 C C . THR A 1 289 ? -6.331 -4.707 16.392 1.00 97.19 289 THR A C 1
ATOM 2283 O O . THR A 1 289 ? -6.652 -5.172 17.487 1.00 97.19 289 THR A O 1
ATOM 2286 N N . ALA A 1 290 ? -7.192 -4.674 15.373 1.00 95.88 290 ALA A N 1
ATOM 2287 C CA . ALA A 1 290 ? -8.554 -5.204 15.433 1.00 95.88 290 ALA A CA 1
ATOM 2288 C C . ALA A 1 290 ? -8.991 -5.831 14.102 1.00 95.88 290 ALA A C 1
ATOM 2290 O O . ALA A 1 290 ? -8.650 -5.348 13.026 1.00 95.88 290 ALA A O 1
ATOM 2291 N N . LYS A 1 291 ? -9.818 -6.880 14.176 1.00 96.06 291 LYS A N 1
ATOM 2292 C CA . LYS A 1 291 ? -10.427 -7.485 12.984 1.00 96.06 291 LYS A CA 1
ATOM 2293 C C . LYS A 1 291 ? -11.609 -6.655 12.483 1.00 96.06 291 LYS A C 1
ATOM 2295 O O . LYS A 1 291 ? -12.500 -6.319 13.268 1.00 96.06 291 LYS A O 1
ATOM 2300 N N . ILE A 1 292 ? -11.635 -6.404 11.179 1.00 94.81 292 ILE A N 1
ATOM 2301 C CA . ILE A 1 292 ? -12.693 -5.704 10.442 1.00 94.81 292 ILE A CA 1
ATOM 2302 C C . ILE A 1 292 ? -13.354 -6.655 9.424 1.00 94.81 292 ILE A C 1
ATOM 2304 O O . ILE A 1 292 ? -12.874 -7.767 9.194 1.00 94.81 292 ILE A O 1
ATOM 2308 N N . ARG A 1 293 ? -14.515 -6.264 8.882 1.00 90.50 293 ARG A N 1
ATOM 2309 C CA . ARG A 1 293 ? -15.340 -7.077 7.951 1.00 90.50 293 ARG A CA 1
ATOM 2310 C C . ARG A 1 293 ? -16.049 -6.264 6.858 1.00 90.50 293 ARG A C 1
ATOM 2312 O O . ARG A 1 293 ? -16.887 -6.799 6.143 1.00 90.50 293 ARG A O 1
ATOM 2319 N N . HIS A 1 294 ? -15.806 -4.966 6.821 1.00 90.56 294 HIS A N 1
ATOM 2320 C CA . HIS A 1 294 ? -16.372 -4.030 5.864 1.00 90.56 294 HIS A CA 1
ATOM 2321 C C . HIS A 1 294 ? -15.461 -2.804 5.811 1.00 90.56 294 HIS A C 1
ATOM 2323 O O . HIS A 1 294 ? -14.671 -2.573 6.728 1.00 90.56 294 HIS A O 1
ATOM 2329 N N . PHE A 1 295 ? -15.596 -2.037 4.742 1.00 92.75 295 PHE A N 1
ATOM 2330 C CA . PHE A 1 295 ? -15.037 -0.699 4.605 1.00 92.75 295 PHE A CA 1
ATOM 2331 C C . PHE A 1 295 ? -15.817 0.319 5.472 1.00 92.75 295 PHE A C 1
ATOM 2333 O O . PHE A 1 295 ? -16.795 -0.048 6.139 1.00 92.75 295 PHE A O 1
ATOM 2340 N N . GLY A 1 296 ? -15.367 1.575 5.509 1.00 93.56 296 GLY A N 1
ATOM 2341 C CA . GLY A 1 296 ? -15.923 2.658 6.330 1.00 93.56 296 GLY A CA 1
ATOM 2342 C C . GLY A 1 296 ? -14.921 3.265 7.318 1.00 93.56 296 GLY A C 1
ATOM 2343 O O . GLY A 1 296 ? -13.719 3.001 7.257 1.00 93.56 296 GLY A O 1
ATOM 2344 N N . ILE A 1 297 ? -15.417 4.077 8.257 1.00 95.19 297 ILE A N 1
ATOM 2345 C CA . ILE A 1 297 ? -14.555 4.891 9.125 1.00 95.19 297 ILE A CA 1
ATOM 2346 C C . ILE A 1 297 ? -14.048 4.114 10.332 1.00 95.19 297 ILE A C 1
ATOM 2348 O O . ILE A 1 297 ? -14.840 3.611 11.137 1.00 95.19 297 ILE A O 1
ATOM 2352 N N . TYR A 1 298 ? -12.735 4.171 10.551 1.00 96.69 298 TYR A N 1
ATOM 2353 C CA . TYR A 1 298 ? -12.078 3.657 11.745 1.00 96.69 298 TYR A CA 1
ATOM 2354 C C . TYR A 1 298 ? -11.165 4.690 12.415 1.00 96.69 298 TYR A C 1
ATOM 2356 O O . TYR A 1 298 ? -10.548 5.536 11.768 1.00 96.69 298 TYR A O 1
ATOM 2364 N N . MET A 1 299 ? -11.073 4.623 13.745 1.00 96.19 299 MET A N 1
ATOM 2365 C CA . MET A 1 299 ? -10.288 5.571 14.546 1.00 96.19 299 MET A CA 1
ATOM 2366 C C . MET A 1 299 ? -9.842 4.974 15.894 1.00 96.19 299 MET A C 1
ATOM 2368 O O . MET A 1 299 ? -10.592 4.189 16.488 1.00 96.19 299 MET A O 1
ATOM 2372 N N . PRO A 1 300 ? -8.673 5.355 16.443 1.00 96.62 300 PRO A N 1
ATOM 2373 C CA . PRO A 1 300 ? -8.328 5.070 17.833 1.00 96.62 300 PRO A CA 1
ATOM 2374 C C . PRO A 1 300 ? -9.138 5.951 18.795 1.00 96.62 300 PRO A C 1
ATOM 2376 O O . PRO A 1 300 ? -9.206 7.170 18.641 1.00 96.62 300 PRO A O 1
ATOM 2379 N N . VAL A 1 301 ? -9.713 5.355 19.842 1.00 94.50 301 VAL A N 1
ATOM 2380 C CA . VAL A 1 301 ? -10.430 6.082 20.901 1.00 94.50 301 VAL A CA 1
ATOM 2381 C C . VAL A 1 301 ? -10.029 5.624 22.296 1.00 94.50 301 VAL A C 1
ATOM 2383 O O . VAL A 1 301 ? -9.767 4.450 22.554 1.00 94.50 301 VAL A O 1
ATOM 2386 N N . ASN A 1 302 ? -10.035 6.555 23.243 1.00 94.00 302 ASN A N 1
ATOM 2387 C CA . ASN A 1 302 ? -9.876 6.281 24.662 1.00 94.00 302 ASN A CA 1
ATOM 2388 C C . ASN A 1 302 ? -11.200 5.751 25.237 1.00 94.00 302 ASN A C 1
ATOM 2390 O O . ASN A 1 302 ? -12.115 6.515 25.556 1.00 94.00 302 ASN A O 1
ATOM 2394 N N . SER A 1 303 ? -11.285 4.428 25.390 1.00 87.19 303 SER A N 1
ATOM 2395 C CA . SER A 1 303 ? -12.489 3.723 25.854 1.00 87.19 303 SER A CA 1
ATOM 2396 C C . SER A 1 303 ? -12.993 4.204 27.221 1.00 87.19 303 SER A C 1
ATOM 2398 O O . SER A 1 303 ? -14.199 4.254 27.454 1.00 87.19 303 SER A O 1
ATOM 2400 N N . VAL A 1 304 ? -12.090 4.618 28.117 1.00 84.69 304 VAL A N 1
ATOM 2401 C CA . VAL A 1 304 ? -12.447 5.111 29.456 1.00 84.69 304 VAL A CA 1
ATOM 2402 C C . VAL A 1 304 ? -13.069 6.507 29.385 1.00 84.69 304 VAL A C 1
ATOM 2404 O O . VAL A 1 304 ? -14.029 6.770 30.107 1.00 84.69 304 VAL A O 1
ATOM 2407 N N . LYS A 1 305 ? -12.568 7.395 28.512 1.00 88.38 305 LYS A N 1
ATOM 2408 C CA . LYS A 1 305 ? -13.213 8.696 28.250 1.00 88.38 305 LYS A CA 1
ATOM 2409 C C . LYS A 1 305 ? -14.597 8.501 27.622 1.00 88.38 305 LYS A C 1
ATOM 2411 O O . LYS A 1 305 ? -15.554 9.093 28.106 1.00 88.38 305 LYS A O 1
ATOM 2416 N N . TYR A 1 306 ? -14.700 7.624 26.622 1.00 85.12 306 TYR A N 1
ATOM 2417 C CA . TYR A 1 306 ? -15.947 7.346 25.899 1.00 85.12 306 TYR A CA 1
ATOM 2418 C C . TYR A 1 306 ? -17.067 6.826 26.813 1.00 85.12 306 TYR A C 1
ATOM 2420 O O . TYR A 1 306 ? -18.183 7.342 26.808 1.00 85.12 306 TYR A O 1
ATOM 2428 N N . LEU A 1 307 ? -16.760 5.840 27.663 1.00 80.06 307 LEU A N 1
ATOM 2429 C CA . LEU A 1 307 ? -17.745 5.293 28.599 1.00 80.06 307 LEU A CA 1
ATOM 2430 C C . LEU A 1 307 ? -18.197 6.331 29.639 1.00 80.06 307 LEU A C 1
ATOM 2432 O O . LEU A 1 307 ? -19.363 6.327 30.016 1.00 80.06 307 LEU A O 1
ATOM 2436 N N . ARG A 1 308 ? -17.322 7.255 30.061 1.00 80.19 308 ARG A N 1
ATOM 2437 C CA . ARG A 1 308 ? -17.702 8.359 30.963 1.00 80.19 308 ARG A CA 1
ATOM 2438 C C . ARG A 1 308 ? -18.588 9.413 30.299 1.00 80.19 308 ARG A C 1
ATOM 2440 O O . ARG A 1 308 ? -19.368 10.036 31.004 1.00 80.19 308 ARG A O 1
ATOM 2447 N N . SER A 1 309 ? -18.472 9.636 28.986 1.00 78.88 309 SER A N 1
ATOM 2448 C CA . SER A 1 309 ? -19.377 10.554 28.276 1.00 78.88 309 SER A CA 1
ATOM 2449 C C . SER A 1 309 ? -20.770 9.967 28.047 1.00 78.88 309 SER A C 1
ATOM 2451 O O . SER A 1 309 ? -21.724 10.731 27.976 1.00 78.88 309 SER A O 1
ATOM 2453 N N . ILE A 1 310 ? -20.900 8.637 27.956 1.00 75.50 310 ILE A N 1
ATOM 2454 C CA . ILE A 1 310 ? -22.209 7.967 27.837 1.00 75.50 310 ILE A CA 1
ATOM 2455 C C . ILE A 1 310 ? -22.873 7.796 29.206 1.00 75.50 310 ILE A C 1
ATOM 2457 O O . ILE A 1 310 ? -24.082 7.970 29.313 1.00 75.50 310 ILE A O 1
ATOM 2461 N N . PHE A 1 311 ? -22.089 7.473 30.238 1.00 72.50 311 PHE A N 1
ATOM 2462 C CA . PHE A 1 311 ? -22.580 7.203 31.590 1.00 72.50 311 PHE A CA 1
ATOM 2463 C C . PHE A 1 311 ? -21.961 8.179 32.618 1.00 72.50 311 PHE A C 1
ATOM 2465 O O . PHE A 1 311 ? -21.139 7.766 33.452 1.00 72.50 311 PHE A O 1
ATOM 2472 N N . PRO A 1 312 ? -22.281 9.489 32.543 1.00 69.00 312 PRO A N 1
ATOM 2473 C CA . PRO A 1 312 ? -21.702 10.524 33.407 1.00 69.00 312 PRO A CA 1
ATOM 2474 C C . PRO A 1 312 ? -22.002 10.327 34.903 1.00 69.00 312 PRO A C 1
ATOM 2476 O O . PRO A 1 312 ? -21.281 10.851 35.752 1.00 69.00 312 PRO A O 1
ATOM 2479 N N . GLU A 1 313 ? -23.034 9.556 35.243 1.00 58.59 313 GLU A N 1
ATOM 2480 C CA . GLU A 1 313 ? -23.442 9.233 36.610 1.00 58.59 313 GLU A CA 1
ATOM 2481 C C . GLU A 1 313 ? -22.433 8.356 37.383 1.00 58.59 313 GLU A C 1
ATOM 2483 O O . GLU A 1 313 ? -22.418 8.387 38.617 1.00 58.59 313 GLU A O 1
ATOM 2488 N N . TYR A 1 314 ? -21.535 7.625 36.705 1.00 54.91 314 TYR A N 1
ATOM 2489 C CA . TYR A 1 314 ? -20.538 6.775 37.373 1.00 54.91 314 TYR A CA 1
ATOM 2490 C C . TYR A 1 314 ? -19.180 7.471 37.533 1.00 54.91 314 TYR A C 1
ATOM 2492 O O . TYR A 1 314 ? -18.347 7.502 36.623 1.00 54.91 314 TYR A O 1
ATOM 2500 N N . LYS A 1 315 ? -18.894 7.926 38.760 1.00 48.12 315 LYS A N 1
ATOM 2501 C CA . LYS A 1 315 ? -17.613 8.559 39.135 1.00 48.12 315 LYS A CA 1
ATOM 2502 C C . LYS A 1 315 ? -16.384 7.675 38.883 1.00 48.12 315 LYS A C 1
ATOM 2504 O O . LYS A 1 315 ? -15.291 8.201 38.662 1.00 48.12 315 LYS A O 1
ATOM 2509 N N . SER A 1 316 ? -16.527 6.345 38.903 1.00 48.34 316 SER A N 1
ATOM 2510 C CA . SER A 1 316 ? -15.409 5.420 38.699 1.00 48.34 316 SER A CA 1
ATOM 2511 C C . SER A 1 316 ? -15.766 4.163 37.883 1.00 48.34 316 SER A C 1
ATOM 2513 O O . SER A 1 316 ? -16.309 3.180 38.386 1.00 48.34 316 SER A O 1
ATOM 2515 N N . ILE A 1 317 ? -15.381 4.167 36.601 1.00 50.00 317 ILE A N 1
ATOM 2516 C CA . ILE A 1 317 ? -15.478 3.015 35.687 1.00 50.00 317 ILE A CA 1
ATOM 2517 C C . ILE A 1 317 ? -14.125 2.287 35.639 1.00 50.00 317 ILE A C 1
ATOM 2519 O O . ILE A 1 317 ? -13.112 2.884 35.268 1.00 50.00 317 ILE A O 1
ATOM 2523 N N . VAL A 1 318 ? -14.098 0.996 35.994 1.00 45.75 318 VAL A N 1
ATOM 2524 C CA . VAL A 1 318 ? -12.894 0.146 35.973 1.00 45.75 318 VAL A CA 1
ATOM 2525 C C . VAL A 1 318 ? -13.118 -1.076 35.079 1.00 45.75 318 VAL A C 1
ATOM 2527 O O . VAL A 1 318 ? -13.853 -2.001 35.423 1.00 45.75 318 VAL A O 1
ATOM 2530 N N . ILE A 1 319 ? -12.434 -1.121 33.937 1.00 48.06 319 ILE A N 1
ATOM 2531 C CA . ILE A 1 319 ? -12.452 -2.278 33.031 1.00 48.06 319 ILE A CA 1
ATOM 2532 C C . ILE A 1 319 ? -11.509 -3.356 33.592 1.00 48.06 319 ILE A C 1
ATOM 2534 O O . ILE A 1 319 ? -10.312 -3.107 33.749 1.00 48.06 319 ILE A O 1
ATOM 2538 N N . LYS A 1 320 ? -12.020 -4.560 33.893 1.00 37.94 320 LYS A N 1
ATOM 2539 C CA . LYS A 1 320 ? -11.209 -5.693 34.380 1.00 37.94 320 LYS A CA 1
ATOM 2540 C C . LYS A 1 320 ? -11.287 -6.881 33.417 1.00 37.94 320 LYS A C 1
ATOM 2542 O O . LYS A 1 320 ? -12.361 -7.423 33.170 1.00 37.94 320 LYS A O 1
ATOM 2547 N N . LYS A 1 321 ? -10.133 -7.368 32.944 1.00 35.34 321 LYS A N 1
ATOM 2548 C CA . LYS A 1 321 ? -10.043 -8.718 32.359 1.00 35.34 321 LYS A CA 1
ATOM 2549 C C . LYS A 1 321 ? -10.187 -9.752 33.480 1.00 35.34 321 LYS A C 1
ATOM 2551 O O . LYS A 1 321 ? -9.411 -9.739 34.435 1.00 35.34 321 LYS A O 1
ATOM 2556 N N . ARG A 1 322 ? -11.156 -10.662 33.356 1.00 34.19 322 ARG A N 1
ATOM 2557 C CA . ARG A 1 322 ? -11.277 -11.842 34.226 1.00 34.19 322 ARG A CA 1
ATOM 2558 C C . ARG A 1 322 ? -10.144 -12.822 33.883 1.00 34.19 322 ARG A C 1
ATOM 2560 O O . ARG A 1 322 ? -9.888 -13.062 32.705 1.00 34.19 322 ARG A O 1
ATOM 2567 N N . LYS A 1 323 ? -9.452 -13.383 34.886 1.00 29.39 323 LYS A N 1
ATOM 2568 C CA . LYS A 1 323 ? -8.526 -14.510 34.655 1.00 29.39 323 LYS A CA 1
ATOM 2569 C C . LYS A 1 323 ? -9.338 -15.704 34.144 1.00 29.39 323 LYS A C 1
ATOM 2571 O O . LYS A 1 323 ? -10.381 -16.016 34.715 1.00 29.39 323 LYS A O 1
ATOM 2576 N N . ALA A 1 324 ? -8.866 -16.348 33.080 1.00 35.59 324 ALA A N 1
ATOM 2577 C CA . ALA A 1 324 ? -9.528 -17.510 32.503 1.00 35.59 324 ALA A CA 1
ATOM 2578 C C . ALA A 1 324 ? -9.415 -18.710 33.457 1.00 35.59 324 ALA A C 1
ATOM 2580 O O . ALA A 1 324 ? -8.350 -19.301 33.600 1.00 35.59 324 ALA A O 1
ATOM 2581 N N . GLY A 1 325 ? -10.525 -19.044 34.110 1.00 33.47 325 GLY A N 1
ATOM 2582 C CA . GLY A 1 325 ? -10.706 -20.255 34.901 1.00 33.47 325 GLY A CA 1
ATOM 2583 C C . GLY A 1 325 ? -12.097 -20.800 34.605 1.00 33.47 325 GLY A C 1
ATOM 2584 O O . GLY A 1 325 ? -13.058 -20.314 35.191 1.00 33.47 325 GLY A O 1
ATOM 2585 N N . ALA A 1 326 ? -12.151 -21.751 33.667 1.00 35.69 326 ALA A N 1
ATOM 2586 C CA . ALA A 1 326 ? -13.334 -22.411 33.100 1.00 35.69 326 ALA A CA 1
ATOM 2587 C C . ALA A 1 326 ? -14.414 -21.499 32.454 1.00 35.69 326 ALA A C 1
ATOM 2589 O O . ALA A 1 326 ? -14.979 -20.614 33.085 1.00 35.69 326 ALA A O 1
ATOM 2590 N N . LEU A 1 327 ? -14.744 -21.823 31.193 1.00 30.91 327 LEU A N 1
ATOM 2591 C CA . LEU A 1 327 ? -15.876 -21.335 30.378 1.00 30.91 327 LEU A CA 1
ATOM 2592 C C . LEU A 1 327 ? -15.883 -19.842 29.958 1.00 30.91 327 LEU A C 1
ATOM 2594 O O . LEU A 1 327 ? -16.168 -18.940 30.737 1.00 30.91 327 LEU A O 1
ATOM 2598 N N . SER A 1 328 ? -15.663 -19.639 28.648 1.00 32.72 328 SER A N 1
ATOM 2599 C CA . SER A 1 328 ? -15.985 -18.463 27.803 1.00 32.72 328 SER A CA 1
ATOM 2600 C C . SER A 1 328 ? -15.565 -17.058 28.278 1.00 32.72 328 SER A C 1
ATOM 2602 O O . SER A 1 328 ? -16.065 -16.497 29.248 1.00 32.72 328 SER A O 1
ATOM 2604 N N . SER A 1 329 ? -14.688 -16.423 27.500 1.00 30.62 329 SER A N 1
ATOM 2605 C CA . SER A 1 329 ? -14.102 -15.110 27.778 1.00 30.62 329 SER A CA 1
ATOM 2606 C C . SER A 1 329 ? -14.996 -13.924 27.374 1.00 30.62 329 SER A C 1
ATOM 2608 O O . SER A 1 329 ? -15.002 -13.505 26.218 1.00 30.62 329 SER A O 1
ATOM 2610 N N . LEU A 1 330 ? -15.665 -13.301 28.353 1.00 36.19 330 LEU A N 1
ATOM 2611 C CA . LEU A 1 330 ? -16.248 -11.955 28.224 1.00 36.19 330 LEU A CA 1
ATOM 2612 C C . LEU A 1 330 ? -15.610 -10.944 29.195 1.00 36.19 330 LEU A C 1
ATOM 2614 O O . LEU A 1 330 ? -15.199 -11.278 30.308 1.00 36.19 330 LEU A O 1
ATOM 2618 N N . ASN A 1 331 ? -15.527 -9.687 28.751 1.00 33.84 331 ASN A N 1
ATOM 2619 C CA . ASN A 1 331 ? -15.005 -8.562 29.531 1.00 33.84 331 ASN A CA 1
ATOM 2620 C C . ASN A 1 331 ? -16.088 -8.042 30.489 1.00 33.84 331 ASN A C 1
ATOM 2622 O O . ASN A 1 331 ? -17.124 -7.584 30.019 1.00 33.84 331 ASN A O 1
ATOM 2626 N N . GLN A 1 332 ? -15.844 -8.036 31.802 1.00 39.72 332 GLN A N 1
ATOM 2627 C CA . GLN A 1 332 ? -16.748 -7.399 32.769 1.00 39.72 332 GLN A CA 1
ATOM 2628 C C . GLN A 1 332 ? -16.231 -6.007 33.160 1.00 39.72 332 GLN A C 1
ATOM 2630 O O . GLN A 1 332 ? -15.056 -5.825 33.497 1.00 39.72 332 GLN A O 1
ATOM 2635 N N . ILE A 1 333 ? -17.125 -5.020 33.146 1.00 36.72 333 ILE A N 1
ATOM 2636 C CA . ILE A 1 333 ? -16.859 -3.662 33.633 1.00 36.72 333 ILE A CA 1
ATOM 2637 C C . ILE A 1 333 ? -17.328 -3.588 35.090 1.00 36.72 333 ILE A C 1
ATOM 2639 O O . ILE A 1 333 ? -18.430 -4.022 35.412 1.00 36.72 333 ILE A O 1
ATOM 2643 N N . TRP A 1 334 ? -16.480 -3.055 35.969 1.00 35.22 334 TRP A N 1
ATOM 2644 C CA . TRP A 1 334 ? -16.786 -2.835 37.382 1.00 35.22 334 TRP A CA 1
ATOM 2645 C C . TRP A 1 334 ? -16.917 -1.331 37.640 1.00 35.22 334 TRP A C 1
ATOM 2647 O O . TRP A 1 334 ? -15.928 -0.602 37.539 1.00 35.22 334 TRP A O 1
ATOM 2657 N N . ALA A 1 335 ? -18.115 -0.870 38.001 1.00 33.38 335 ALA A N 1
ATOM 2658 C CA . ALA A 1 335 ? -18.320 0.464 38.564 1.00 33.38 335 ALA A CA 1
ATOM 2659 C C . ALA A 1 335 ? -18.111 0.391 40.084 1.00 33.38 335 ALA A C 1
ATOM 2661 O O . ALA A 1 335 ? -18.704 -0.464 40.745 1.00 33.38 335 ALA A O 1
ATOM 2662 N N . LYS A 1 336 ? -17.230 1.222 40.654 1.00 32.31 336 LYS A N 1
ATOM 2663 C CA . LYS A 1 336 ? -16.774 1.006 42.043 1.00 32.31 336 LYS A CA 1
ATOM 2664 C C . LYS A 1 336 ? -17.769 1.474 43.114 1.00 32.31 336 LYS A C 1
ATOM 2666 O O . LYS A 1 336 ? -17.630 1.069 44.262 1.00 32.31 336 LYS A O 1
ATOM 2671 N N . ASP A 1 337 ? -18.765 2.271 42.733 1.00 32.59 337 ASP A N 1
ATOM 2672 C CA . ASP A 1 337 ? -19.590 3.049 43.667 1.00 32.59 337 ASP A CA 1
ATOM 2673 C C . ASP A 1 337 ? -21.002 2.464 43.930 1.00 32.59 337 ASP A C 1
ATOM 2675 O O . ASP A 1 337 ? -21.797 3.101 44.613 1.00 32.59 337 ASP A O 1
ATOM 2679 N N . VAL A 1 338 ? -21.336 1.263 43.415 1.00 32.09 338 VAL A N 1
ATOM 2680 C CA . VAL A 1 338 ? -22.680 0.633 43.582 1.00 32.09 338 VAL A CA 1
ATOM 2681 C C . VAL A 1 338 ? -22.637 -0.893 43.849 1.00 32.09 338 VAL A C 1
ATOM 2683 O O . VAL A 1 338 ? -23.655 -1.573 43.789 1.00 32.09 338 VAL A O 1
ATOM 2686 N N . HIS A 1 339 ? -21.463 -1.491 44.105 1.00 35.19 339 HIS A N 1
ATOM 2687 C CA . HIS A 1 339 ? -21.298 -2.955 44.284 1.00 35.19 339 HIS A CA 1
ATOM 2688 C C . HIS A 1 339 ? -21.881 -3.851 43.156 1.00 35.19 339 HIS A C 1
ATOM 2690 O O . HIS A 1 339 ? -22.023 -5.061 43.325 1.00 35.19 339 HIS A O 1
ATOM 2696 N N . THR A 1 340 ? -22.179 -3.298 41.976 1.00 34.22 340 THR A N 1
ATOM 2697 C CA . THR A 1 340 ? -22.840 -4.031 40.887 1.00 34.22 340 THR A CA 1
ATOM 2698 C C . THR A 1 340 ? -21.826 -4.744 39.989 1.00 34.22 340 THR A C 1
ATOM 2700 O O . THR A 1 340 ? -20.913 -4.121 39.444 1.00 34.22 340 THR A O 1
ATOM 2703 N N . VAL A 1 341 ? -22.008 -6.053 39.790 1.00 36.72 341 VAL A N 1
ATOM 2704 C CA . VAL A 1 341 ? -21.236 -6.853 38.825 1.00 36.72 341 VAL A CA 1
ATOM 2705 C C . VAL A 1 341 ? -22.057 -7.021 37.552 1.00 36.72 341 VAL A C 1
ATOM 2707 O O . VAL A 1 341 ? -23.120 -7.636 37.573 1.00 36.72 341 VAL A O 1
ATOM 2710 N N . ILE A 1 342 ? -21.558 -6.492 36.435 1.00 39.31 342 ILE A N 1
ATOM 2711 C CA . ILE A 1 342 ? -22.210 -6.614 35.127 1.00 39.31 342 ILE A CA 1
ATOM 2712 C C . ILE A 1 342 ? -21.839 -7.978 34.523 1.00 39.31 342 ILE A C 1
ATOM 2714 O O . ILE A 1 342 ? -20.717 -8.158 34.046 1.00 39.31 342 ILE A O 1
ATOM 2718 N N . ASP A 1 343 ? -22.763 -8.945 34.552 1.00 34.28 343 ASP A N 1
ATOM 2719 C CA . ASP A 1 343 ? -22.595 -10.260 33.915 1.00 34.28 343 ASP A CA 1
ATOM 2720 C C . ASP A 1 343 ? -23.338 -10.328 32.570 1.00 34.28 343 ASP A C 1
ATOM 2722 O O . ASP A 1 343 ? -24.560 -10.225 32.501 1.00 34.28 343 ASP A O 1
ATOM 2726 N N . LEU A 1 344 ? -22.574 -10.495 31.490 1.00 40.03 344 LEU A N 1
ATOM 2727 C CA . LEU A 1 344 ? -23.007 -10.315 30.099 1.00 40.03 344 LEU A CA 1
ATOM 2728 C C . LEU A 1 344 ? -23.524 -11.605 29.431 1.00 40.03 344 LEU A C 1
ATOM 2730 O O . LEU A 1 344 ? -23.615 -11.658 28.208 1.00 40.03 344 LEU A O 1
ATOM 2734 N N . THR A 1 345 ? -23.789 -12.672 30.194 1.00 33.75 345 THR A N 1
ATOM 2735 C CA . THR A 1 345 ? -23.953 -14.031 29.629 1.00 33.75 345 THR A CA 1
ATOM 2736 C C . THR A 1 345 ? -25.300 -14.717 29.872 1.00 33.75 345 THR A C 1
ATOM 2738 O O . THR A 1 345 ? -25.534 -15.776 29.295 1.00 33.75 345 THR A O 1
ATOM 2741 N N . LYS A 1 346 ? -26.188 -14.170 30.718 1.00 30.81 346 LYS A N 1
ATOM 2742 C CA . LYS A 1 346 ? -27.312 -14.947 31.292 1.00 30.81 346 LYS A CA 1
ATOM 2743 C C . LYS A 1 346 ? -28.736 -14.461 31.013 1.00 30.81 346 LYS A C 1
ATOM 2745 O O . LYS A 1 346 ? -29.676 -15.088 31.498 1.00 30.81 346 LYS A O 1
ATOM 2750 N N . THR A 1 347 ? -28.942 -13.393 30.247 1.00 32.16 347 THR A N 1
ATOM 2751 C CA . THR A 1 347 ? -30.292 -12.850 30.002 1.00 32.16 347 THR A CA 1
ATOM 2752 C C . THR A 1 347 ? -30.767 -13.022 28.564 1.00 32.16 347 THR A C 1
ATOM 2754 O O . THR A 1 347 ? -30.503 -12.176 27.719 1.00 32.16 347 THR A O 1
ATOM 2757 N N . LEU A 1 348 ? -31.593 -14.064 28.405 1.00 30.59 348 LEU A N 1
ATOM 2758 C CA . LEU A 1 348 ? -32.560 -14.334 27.331 1.00 30.59 348 LEU A CA 1
ATOM 2759 C C . LEU A 1 348 ? -32.007 -14.884 26.007 1.00 30.59 348 LEU A C 1
ATOM 2761 O O . LEU A 1 348 ? -31.089 -14.352 25.393 1.00 30.59 348 LEU A O 1
ATOM 2765 N N . GLY A 1 349 ? -32.619 -15.991 25.579 1.00 31.20 349 GLY A N 1
ATOM 2766 C CA . GLY A 1 349 ? -32.423 -16.575 24.258 1.00 31.20 349 GLY A CA 1
ATOM 2767 C C . GLY A 1 349 ? -33.313 -15.925 23.196 1.00 31.20 349 GLY A C 1
ATOM 2768 O O . GLY A 1 349 ? -34.177 -15.104 23.499 1.00 31.20 349 GLY A O 1
ATOM 2769 N N . THR A 1 350 ? -33.122 -16.380 21.956 1.00 29.56 350 THR A N 1
ATOM 2770 C CA . THR A 1 350 ? -33.850 -15.994 20.731 1.00 29.56 350 THR A CA 1
ATOM 2771 C C . THR A 1 350 ? -33.728 -14.529 20.277 1.00 29.56 350 THR A C 1
ATOM 2773 O O . THR A 1 350 ? -34.497 -13.662 20.663 1.00 29.56 350 THR A O 1
ATOM 2776 N N . VAL A 1 351 ? -32.811 -14.343 19.317 1.00 28.20 351 VAL A N 1
ATOM 2777 C CA . VAL A 1 351 ? -32.881 -13.418 18.165 1.00 28.20 351 VAL A CA 1
ATOM 2778 C C . VAL A 1 351 ? -33.037 -11.910 18.447 1.00 28.20 351 VAL A C 1
ATOM 2780 O O . VAL A 1 351 ? -34.137 -11.375 18.405 1.00 28.20 351 VAL A O 1
ATOM 2783 N N . LEU A 1 352 ? -31.911 -11.187 18.494 1.00 22.88 352 LEU A N 1
ATOM 2784 C CA . LEU A 1 352 ? -31.563 -10.235 17.422 1.00 22.88 352 LEU A CA 1
ATOM 2785 C C . LEU A 1 352 ? -30.073 -9.845 17.476 1.00 22.88 352 LEU A C 1
ATOM 2787 O O . LEU A 1 352 ? -29.413 -9.957 18.508 1.00 22.88 352 LEU A O 1
ATOM 2791 N N . ILE A 1 353 ? -29.542 -9.374 16.347 1.00 31.45 353 ILE A N 1
ATOM 2792 C CA . ILE A 1 353 ? -28.214 -8.754 16.254 1.00 31.45 353 ILE A CA 1
ATOM 2793 C C . ILE A 1 353 ? -28.255 -7.409 16.983 1.00 31.45 353 ILE A C 1
ATOM 2795 O O . ILE A 1 353 ? -29.103 -6.600 16.633 1.00 31.45 353 ILE A O 1
ATOM 2799 N N . LEU A 1 354 ? -27.332 -7.167 17.927 1.00 23.17 354 LEU A N 1
ATOM 2800 C CA . LEU A 1 354 ? -26.761 -5.860 18.318 1.00 23.17 354 LEU A CA 1
ATOM 2801 C C . LEU A 1 354 ? -25.840 -6.047 19.545 1.00 23.17 354 LEU A C 1
ATOM 2803 O O . LEU A 1 354 ? -26.272 -6.640 20.531 1.00 23.17 354 LEU A O 1
ATOM 2807 N N . PRO A 1 355 ? -24.611 -5.495 19.578 1.00 29.17 355 PRO A N 1
ATOM 2808 C CA . PRO A 1 355 ? -23.864 -5.319 20.821 1.00 29.17 355 PRO A CA 1
ATOM 2809 C C . PRO A 1 355 ? -24.344 -4.043 21.541 1.00 29.17 355 PRO A C 1
ATOM 2811 O O . PRO A 1 355 ? -23.545 -3.155 21.833 1.00 29.17 355 PRO A O 1
ATOM 2814 N N . ILE A 1 356 ? -25.656 -3.924 21.786 1.00 31.27 356 ILE A N 1
ATOM 2815 C CA . ILE A 1 356 ? -26.198 -2.853 22.630 1.00 31.27 356 ILE A CA 1
ATOM 2816 C C . ILE A 1 356 ? -26.051 -3.255 24.092 1.00 31.27 356 ILE A C 1
ATOM 2818 O O . ILE A 1 356 ? -26.386 -4.364 24.506 1.00 31.27 356 ILE A O 1
ATOM 2822 N N . ILE A 1 357 ? -25.559 -2.303 24.878 1.00 33.72 357 ILE A N 1
ATOM 2823 C CA . ILE A 1 357 ? -25.520 -2.368 26.332 1.00 33.72 357 ILE A CA 1
ATOM 2824 C C . ILE A 1 357 ? -26.969 -2.294 26.833 1.00 33.72 357 ILE A C 1
ATOM 2826 O O . ILE A 1 357 ? -27.552 -1.216 26.889 1.00 33.72 357 ILE A O 1
ATOM 2830 N N . VAL A 1 358 ? -27.556 -3.438 27.192 1.00 27.72 358 VAL A N 1
ATOM 2831 C CA . VAL A 1 358 ? -28.865 -3.494 27.860 1.00 27.72 358 VAL A CA 1
ATOM 2832 C C . VAL A 1 358 ? -28.641 -3.653 29.361 1.00 27.72 358 VAL A C 1
ATOM 2834 O O . VAL A 1 358 ? -28.127 -4.671 29.825 1.00 27.72 358 VAL A O 1
ATOM 2837 N N . VAL A 1 359 ? -29.023 -2.634 30.130 1.00 31.75 359 VAL A N 1
ATOM 2838 C CA . VAL A 1 359 ? -28.917 -2.628 31.594 1.00 31.75 359 VAL A CA 1
ATOM 2839 C C . VAL A 1 359 ? -30.188 -3.223 32.196 1.00 31.75 359 VAL A C 1
ATOM 2841 O O . VAL A 1 359 ? -31.277 -2.688 31.998 1.00 31.75 359 VAL A O 1
ATOM 2844 N N . LYS A 1 360 ? -30.062 -4.296 32.987 1.00 26.55 360 LYS A N 1
ATOM 2845 C CA . LYS A 1 360 ? -31.150 -4.760 33.859 1.00 26.55 360 LYS A CA 1
ATOM 2846 C C . LYS A 1 360 ? -30.959 -4.183 35.258 1.00 26.55 360 LYS A C 1
ATOM 2848 O O . LYS A 1 360 ? -30.024 -4.557 35.961 1.00 26.55 360 LYS A O 1
ATOM 2853 N N . ILE A 1 361 ? -31.868 -3.301 35.665 1.00 27.94 361 ILE A N 1
ATOM 2854 C CA . ILE A 1 361 ? -31.925 -2.777 37.031 1.00 27.94 361 ILE A CA 1
ATOM 2855 C C . ILE A 1 361 ? -32.449 -3.895 37.940 1.00 27.94 361 ILE A C 1
ATOM 2857 O O . ILE A 1 361 ? -33.594 -4.324 37.811 1.00 27.94 361 ILE A O 1
ATOM 2861 N N . GLY A 1 362 ? -31.597 -4.385 38.837 1.00 26.50 362 GLY A N 1
ATOM 2862 C CA . GLY A 1 362 ? -31.986 -5.252 39.944 1.00 26.50 362 GLY A CA 1
ATOM 2863 C C . GLY A 1 362 ? -31.813 -4.494 41.251 1.00 26.50 362 GLY A C 1
ATOM 2864 O O . GLY A 1 362 ? -30.684 -4.245 41.665 1.00 26.50 362 GLY A O 1
ATOM 2865 N N . THR A 1 363 ? -32.915 -4.121 41.896 1.00 25.92 363 THR A N 1
ATOM 2866 C CA . THR A 1 363 ? -32.891 -3.609 43.271 1.00 25.92 363 THR A CA 1
ATOM 2867 C C . THR A 1 363 ? -32.515 -4.747 44.215 1.00 25.92 363 THR A C 1
ATOM 2869 O O . THR A 1 363 ? -33.237 -5.741 44.290 1.00 25.92 363 THR A O 1
ATOM 2872 N N . ALA A 1 364 ? -31.396 -4.611 44.924 1.00 30.05 364 ALA A N 1
ATOM 2873 C CA . ALA A 1 364 ? -31.081 -5.490 46.043 1.00 30.05 364 ALA A CA 1
ATOM 2874 C C . ALA A 1 364 ? -31.938 -5.099 47.259 1.00 30.05 364 ALA A C 1
ATOM 2876 O O . ALA A 1 364 ? -32.072 -3.909 47.555 1.00 30.05 364 ALA A O 1
ATOM 2877 N N . HIS A 1 365 ? -32.507 -6.107 47.921 1.00 29.12 365 HIS A N 1
ATOM 2878 C CA . HIS A 1 365 ? -33.035 -6.020 49.284 1.00 29.12 365 HIS A CA 1
ATOM 2879 C C . HIS A 1 365 ? -31.930 -6.360 50.289 1.00 29.12 365 HIS A C 1
ATOM 2881 O O . HIS A 1 365 ? -31.063 -7.189 49.924 1.00 29.12 365 HIS A O 1
#

InterPro domains:
  IPR053180 Calcium-binding acidic-repeat protein [PTHR37467] (94-177)

Foldseek 3Di:
DDDDDDDDDDDDDDDDDDDDDDDDDDDDDDDDDDDDDDDDDDDDDDDDDPDDPDQDWDDEPEGIDGPVCCVPAPVVVCVVVVHDPNPDDQQDQACPLPDGVVVCSVLVARSNDQQRCPLPDGPCCCVPPQVARSNDQQRCPLPHGQSQCVQQVARSNDQPRVPPPHGQQFDFTKHKDFDDDPCVPVCVPQQKGKIKIFTFTGDCNVFWDKAWDDPPPLVVVQPFFQTTKIFIGGNDPGWTAKMKMKIQGHPVSCVPAPLVQKFKWFQDPVVRDTGTFPWDADPVRRMIMGMDGDTTMMGIGRNVVNVCVVCVVQPDKDWDFDDDDDDDGDTWIDRPPPPDTDDPPDDDDDDDDDPDDDDDDDDDD

Secondary structure (DSSP, 8-state):
------------------PPPP------------------------------SS--EEE-SSSEEEHHHIIIIIHHHHHHHT--GGG--TT--SSSSS--HHHHHHHT--TT-SSSSSSSS-HHHIIIII---TT-SSSSSSSS-HHHHHHHT--TT-SSSS-SSS-GGGS--EEEEE--SS-HHHHTT-TT-EEEEEEESS-STTTEEEEE--S-HHHHT-TTB-S--EEEEESSS--EEEEEEEEE--HHHHTSS-GGGEEEEEEETTTTEEEE--EEEETTTTEEEEEE-S-EEEEEEEHHHHHHHH-TT-S-EEEEPPP--SS---PEEEETTS--B---S-S--S---------------